Protein AF-A0A849WT18-F1 (afdb_monomer)

Sequence (207 aa):
LLDLPPERENLFWASLALTHRTQPRERLSPFFKKMPVRAIPVQDLSGDWYRVVSDWYHYAILEMANLPAFNPDPSWIASQLGISPAESKLAIERLVRLDLLVRKDGKLSRSAGQMSTADQHLTNSALKRRQRQILEKSMASLENDPIETRNHTAMTMSIDPKRIPEAKALIREFNRRMSDLLESGDRTCVYEFAISLFPVLKNRGEV

Secondary structure (DSSP, 8-state):
-----HHHHHHHHHHHHHHGGGS-GGG--TTTTS----------HHHHHHHHHH-THHHHHHHHTTSTT----HHHHHHHHT--HHHHHHHHHHHHHTTSEEEETTEEEE-S-------TTT-HHHHHHHHHHHHHHHHHHHHHS-TTT-----------GGGHHHHHHHHHHHHHHHHHHHTSS---S----------SSPPSS--

Solvent-accessible surface area (backbone atoms only — not comparable to full-atom values): 13149 Å² total; per-residue (Å²): 130,84,94,52,62,74,72,56,44,52,53,53,51,52,51,50,55,58,67,56,65,82,51,76,80,87,76,65,58,76,70,75,76,72,61,84,77,74,84,68,81,83,63,68,58,66,62,50,53,42,46,50,57,21,40,63,63,48,55,52,53,55,53,41,45,66,27,89,84,56,61,84,49,32,60,58,47,8,66,77,69,75,50,51,46,66,56,35,43,54,44,51,54,48,35,39,76,68,54,48,31,41,81,54,96,93,40,61,35,62,35,97,63,77,90,72,83,75,62,65,84,85,37,53,68,25,46,54,46,21,51,50,53,50,51,54,48,53,52,52,43,69,77,72,50,58,74,92,83,53,86,91,83,86,86,88,79,91,76,66,76,86,48,48,68,58,52,52,49,53,50,52,54,49,52,50,54,50,47,62,57,69,74,48,82,89,48,82,76,87,82,90,86,88,85,88,88,77,81,88,69,79,73,96,77,81,130

Radius of gyration: 21.39 Å; Cα contacts (8 Å, |Δi|>4): 118; chains: 1; bounding box: 62×33×47 Å

Nearest PDB structures (foldseek):
  8bgt-assembly1_A  TM=6.170E-01  e=1.836E-02  Photorhabdus laumondii subsp. laumondii TTO1
  8bic-assembly1_A  TM=4.759E-01  e=1.153E-02  Photorhabdus laumondii subsp. laumondii TTO1
  8bif-assembly2_D-2  TM=3.896E-01  e=1.295E-02  Photorhabdus laumondii subsp. laumondii TTO1
  7y3h-assembly1_A  TM=3.453E-01  e=7.858E-02  Apiospora montagnei NRRL 25634
  8gzi-assembly1_A  TM=3.858E-01  e=3.362E-01  Apiospora montagnei NRRL 25634

pLDDT: mean 77.45, std 21.03, range [34.06, 97.5]

Mean predicted aligned error: 12.5 Å

Structure (mmCIF, N/CA/C/O backbone):
data_AF-A0A849WT18-F1
#
_entry.id   AF-A0A849WT18-F1
#
loop_
_atom_site.group_PDB
_atom_site.id
_atom_site.type_symbol
_atom_site.label_atom_id
_atom_site.label_alt_id
_atom_site.label_comp_id
_atom_site.label_asym_id
_atom_site.label_entity_id
_atom_site.label_seq_id
_atom_site.pdbx_PDB_ins_code
_atom_site.Cartn_x
_atom_site.Cartn_y
_atom_site.Cartn_z
_atom_site.occupancy
_atom_site.B_iso_or_equiv
_atom_site.auth_seq_id
_atom_site.auth_comp_id
_atom_site.auth_asym_id
_atom_site.auth_atom_id
_atom_site.pdbx_PDB_model_num
ATOM 1 N N . LEU A 1 1 ? -32.303 -12.886 -17.673 1.00 40.12 1 LEU A N 1
ATOM 2 C CA . LEU A 1 1 ? -32.469 -11.866 -16.617 1.00 40.12 1 LEU A CA 1
ATOM 3 C C . LEU A 1 1 ? -31.322 -12.075 -15.643 1.00 40.12 1 LEU A C 1
ATOM 5 O O . LEU A 1 1 ? -31.072 -13.226 -15.310 1.00 40.12 1 LEU A O 1
ATOM 9 N N . LEU A 1 2 ? -30.566 -11.031 -15.307 1.00 36.94 2 LEU A N 1
ATOM 10 C CA . LEU A 1 2 ? -29.493 -11.132 -14.315 1.00 36.94 2 LEU A CA 1
ATOM 11 C C . LEU A 1 2 ? -30.146 -11.389 -12.953 1.00 36.94 2 LEU A C 1
ATOM 13 O O . LEU A 1 2 ? -31.005 -10.617 -12.549 1.00 36.94 2 LEU A O 1
ATOM 17 N N . ASP A 1 3 ? -29.772 -12.477 -12.288 1.00 34.06 3 ASP A N 1
ATOM 18 C CA . ASP A 1 3 ? -30.367 -12.916 -11.021 1.00 34.06 3 ASP A CA 1
ATOM 19 C C . ASP A 1 3 ? -29.766 -12.113 -9.850 1.00 34.06 3 ASP A C 1
ATOM 21 O O . ASP A 1 3 ? -28.985 -12.607 -9.037 1.00 34.06 3 ASP A O 1
ATOM 25 N N . LEU A 1 4 ? -30.018 -10.801 -9.857 1.00 45.94 4 LEU A N 1
ATOM 26 C CA . LEU A 1 4 ? -29.541 -9.860 -8.849 1.00 45.94 4 LEU A CA 1
ATOM 27 C C . LEU A 1 4 ? -30.673 -9.510 -7.873 1.00 45.94 4 LEU A C 1
ATOM 29 O O . LEU A 1 4 ? -31.824 -9.385 -8.287 1.00 45.94 4 LEU A O 1
ATOM 33 N N . PRO A 1 5 ? -30.361 -9.269 -6.585 1.00 46.09 5 PRO A N 1
ATOM 34 C CA . PRO A 1 5 ? -31.329 -8.728 -5.640 1.00 46.09 5 PRO A CA 1
ATOM 35 C C . PRO A 1 5 ? -31.945 -7.419 -6.176 1.00 46.09 5 PRO A C 1
ATOM 37 O O . PRO A 1 5 ? -31.198 -6.610 -6.741 1.00 46.09 5 PRO A O 1
ATOM 40 N N . PRO A 1 6 ? -33.247 -7.147 -5.949 1.00 44.66 6 PRO A N 1
ATOM 41 C CA . PRO A 1 6 ? -33.974 -6.026 -6.570 1.00 44.66 6 PRO A CA 1
ATOM 42 C C . PRO A 1 6 ? -33.311 -4.650 -6.388 1.00 44.66 6 PRO A C 1
ATOM 44 O O . PRO A 1 6 ? -33.403 -3.764 -7.235 1.00 44.66 6 PRO A O 1
ATOM 47 N N . GLU A 1 7 ? -32.598 -4.461 -5.280 1.00 47.88 7 GLU A N 1
ATOM 48 C CA . GLU A 1 7 ? -31.883 -3.223 -4.960 1.00 47.88 7 GLU A CA 1
ATOM 49 C C . GLU A 1 7 ? -30.608 -3.039 -5.802 1.00 47.88 7 GLU A C 1
ATOM 51 O O . GLU A 1 7 ? -30.278 -1.925 -6.211 1.00 47.88 7 GLU A O 1
ATOM 56 N N . ARG A 1 8 ? -29.916 -4.138 -6.128 1.00 44.25 8 ARG A N 1
ATOM 57 C CA . ARG A 1 8 ? -28.701 -4.137 -6.959 1.00 44.25 8 ARG A CA 1
ATOM 58 C C . ARG A 1 8 ? -29.016 -4.103 -8.443 1.00 44.25 8 ARG A C 1
ATOM 60 O O . ARG A 1 8 ? -28.251 -3.521 -9.206 1.00 44.25 8 ARG A O 1
ATOM 67 N N . GLU A 1 9 ? -30.150 -4.669 -8.837 1.00 42.41 9 GLU A N 1
ATOM 68 C CA . GLU A 1 9 ? -30.661 -4.542 -10.196 1.00 42.41 9 GLU A CA 1
ATOM 69 C C . GLU A 1 9 ? -30.944 -3.064 -10.530 1.00 42.41 9 GLU A C 1
ATOM 71 O O . GLU A 1 9 ? -30.498 -2.562 -11.560 1.00 42.41 9 GLU A O 1
ATOM 76 N N . ASN A 1 10 ? -31.552 -2.314 -9.605 1.00 45.22 10 ASN A N 1
ATOM 77 C CA . ASN A 1 10 ? -31.802 -0.880 -9.781 1.00 45.22 10 ASN A CA 1
ATOM 78 C C . ASN A 1 10 ? -30.519 -0.036 -9.881 1.00 45.22 10 ASN A C 1
ATOM 80 O O . ASN A 1 10 ? -30.455 0.879 -10.701 1.00 45.22 10 ASN A O 1
ATOM 84 N N . LEU A 1 11 ? -29.486 -0.345 -9.090 1.00 49.50 11 LEU A N 1
ATOM 85 C CA . LEU A 1 11 ? -28.187 0.343 -9.152 1.00 49.50 11 LEU A CA 1
ATOM 86 C C . LEU A 1 11 ? -27.416 0.008 -10.436 1.00 49.50 11 LEU A C 1
ATOM 88 O O . LEU A 1 11 ? -26.829 0.897 -11.056 1.00 49.50 11 LEU A O 1
ATOM 92 N N . PHE A 1 12 ? -27.464 -1.254 -10.867 1.00 50.34 12 PHE A N 1
ATOM 93 C CA . PHE A 1 12 ? -26.881 -1.703 -12.128 1.00 50.34 12 PHE A CA 1
ATOM 94 C C . PHE A 1 12 ? -27.533 -0.996 -13.324 1.00 50.34 12 PHE A C 1
ATOM 96 O O . PHE A 1 12 ? -26.833 -0.429 -14.165 1.00 50.34 12 PHE A O 1
ATOM 103 N N . TRP A 1 13 ? -28.867 -0.933 -13.366 1.00 43.75 13 TRP A N 1
ATOM 104 C CA . TRP A 1 13 ? -29.588 -0.241 -14.436 1.00 43.75 13 TRP A CA 1
ATOM 105 C C . TRP A 1 13 ? -29.447 1.284 -14.374 1.00 43.75 13 TRP A C 1
ATOM 107 O O . TRP A 1 13 ? -29.378 1.917 -15.427 1.00 43.75 13 TRP A O 1
ATOM 117 N N . ALA A 1 14 ? -29.342 1.890 -13.186 1.00 51.00 14 ALA A N 1
ATOM 118 C CA . ALA A 1 14 ? -29.074 3.323 -13.042 1.00 51.00 14 ALA A CA 1
ATOM 119 C C . ALA A 1 14 ? -27.672 3.701 -13.552 1.00 51.00 14 ALA A C 1
ATOM 121 O O . ALA A 1 14 ? -27.524 4.698 -14.258 1.00 51.00 14 ALA A O 1
ATOM 122 N N . SER A 1 15 ? -26.668 2.871 -13.254 1.00 47.78 15 SER A N 1
ATOM 123 C CA . SER A 1 15 ? -25.308 2.986 -13.793 1.00 47.78 15 SER A CA 1
ATOM 124 C C . SER A 1 15 ? -25.306 2.881 -15.322 1.00 47.78 15 SER A C 1
ATOM 126 O O . SER A 1 15 ? -24.826 3.784 -16.007 1.00 47.78 15 SER A O 1
ATOM 128 N N . LEU A 1 16 ? -25.963 1.856 -15.876 1.00 47.81 16 LEU A N 1
ATOM 129 C CA . LEU A 1 16 ? -26.045 1.650 -17.323 1.00 47.81 16 LEU A CA 1
ATOM 130 C C . LEU A 1 16 ? -26.801 2.792 -18.035 1.00 47.81 16 LEU A C 1
ATOM 132 O O . LEU A 1 16 ? -26.406 3.237 -19.114 1.00 47.81 16 LEU A O 1
ATOM 136 N N . ALA A 1 17 ? -27.863 3.321 -17.418 1.00 47.28 17 ALA A N 1
ATOM 137 C CA . ALA A 1 17 ? -28.623 4.461 -17.933 1.00 47.28 17 ALA A CA 1
ATOM 138 C C . ALA A 1 17 ? -27.806 5.768 -17.956 1.00 47.28 17 ALA A C 1
ATOM 140 O O . ALA A 1 17 ? -28.039 6.619 -18.819 1.00 47.28 17 ALA A O 1
ATOM 141 N N . LEU A 1 18 ? -26.836 5.933 -17.048 1.00 48.94 18 LEU A N 1
ATOM 142 C CA . LEU A 1 18 ? -25.876 7.041 -17.075 1.00 48.94 18 LEU A CA 1
ATOM 143 C C . LEU A 1 18 ? -24.846 6.859 -18.199 1.00 48.94 18 LEU A C 1
ATOM 145 O O . LEU A 1 18 ? -24.560 7.818 -18.914 1.00 48.94 18 LEU A O 1
ATOM 149 N N . THR A 1 19 ? -24.359 5.635 -18.426 1.00 46.38 19 THR A N 1
ATOM 150 C CA . THR A 1 19 ? -23.421 5.321 -19.519 1.00 46.38 19 THR A CA 1
ATOM 151 C C . THR A 1 19 ? -24.054 5.509 -20.904 1.00 46.38 19 THR A C 1
ATOM 153 O O . THR A 1 19 ? -23.395 5.995 -21.820 1.00 46.38 19 THR A O 1
ATOM 156 N N . HIS A 1 20 ? -25.351 5.217 -21.058 1.00 43.91 20 HIS A N 1
ATOM 157 C CA . HIS A 1 20 ? -26.091 5.403 -22.316 1.00 43.91 20 HIS A CA 1
ATOM 158 C C . HIS A 1 20 ? -26.588 6.839 -22.572 1.00 43.91 20 HIS A C 1
ATOM 160 O O . HIS A 1 20 ? -27.078 7.127 -23.665 1.00 43.91 20 HIS A O 1
ATOM 166 N N . ARG A 1 21 ? -26.438 7.772 -21.618 1.00 46.47 21 ARG A N 1
ATOM 167 C CA . ARG A 1 21 ? -26.795 9.196 -21.801 1.00 46.47 21 ARG A CA 1
ATOM 168 C C . ARG A 1 21 ? -25.804 9.993 -22.657 1.00 46.47 21 ARG A C 1
ATOM 170 O O . ARG A 1 21 ? -26.097 11.138 -22.988 1.00 46.47 21 ARG A O 1
ATOM 177 N N . THR A 1 22 ? -24.676 9.399 -23.043 1.00 45.81 22 THR A N 1
ATOM 178 C CA . THR A 1 22 ? -23.723 9.968 -24.012 1.00 45.81 22 THR A CA 1
ATOM 179 C C . THR A 1 22 ? -24.124 9.703 -25.470 1.00 45.81 22 THR A C 1
ATOM 181 O O . THR A 1 22 ? -23.489 10.235 -26.378 1.00 45.81 22 THR A O 1
ATOM 184 N N . GLN A 1 23 ? -25.192 8.928 -25.717 1.00 46.56 23 GLN A N 1
ATOM 185 C CA . GLN A 1 23 ? -25.734 8.675 -27.055 1.00 46.56 23 GLN A CA 1
ATOM 186 C C . GLN A 1 23 ? -27.035 9.463 -27.327 1.00 46.56 23 GLN A C 1
ATOM 188 O O . GLN A 1 23 ? -27.791 9.763 -26.397 1.00 46.56 23 GLN A O 1
ATOM 193 N N . PRO A 1 24 ? -27.332 9.800 -28.600 1.00 37.78 24 PRO A N 1
ATOM 194 C CA . PRO A 1 24 ? -28.517 10.574 -28.971 1.00 37.78 24 PRO A CA 1
ATOM 195 C C . PRO A 1 24 ? -29.829 9.902 -28.523 1.00 37.78 24 PRO A C 1
ATOM 197 O O . PRO A 1 24 ? -30.040 8.706 -28.733 1.00 37.78 24 PRO A O 1
ATOM 200 N N . ARG A 1 25 ? -30.739 10.697 -27.937 1.00 45.16 25 ARG A N 1
ATOM 201 C CA . ARG A 1 25 ? -31.996 10.272 -27.273 1.00 45.16 25 ARG A CA 1
ATOM 202 C C . ARG A 1 25 ? -33.004 9.497 -28.141 1.00 45.16 25 ARG A C 1
ATOM 204 O O . ARG A 1 25 ? -33.993 9.001 -27.604 1.00 45.16 25 ARG A O 1
ATOM 211 N N . GLU A 1 26 ? -32.789 9.374 -29.446 1.00 45.47 26 GLU A N 1
ATOM 212 C CA . GLU A 1 26 ? -33.735 8.735 -30.373 1.00 45.47 26 GLU A CA 1
ATOM 213 C C . GLU A 1 26 ? -33.778 7.201 -30.278 1.00 45.47 26 GLU A C 1
ATOM 215 O O . GLU A 1 26 ? -34.751 6.592 -30.710 1.00 45.47 26 GLU A O 1
ATOM 220 N N . ARG A 1 27 ? -32.776 6.564 -29.654 1.00 43.84 27 ARG A N 1
ATOM 221 C CA . ARG A 1 27 ? -32.664 5.094 -29.545 1.00 43.84 27 ARG A CA 1
ATOM 222 C C . ARG A 1 27 ? -33.023 4.527 -28.168 1.00 43.84 27 ARG A C 1
ATOM 224 O O . ARG A 1 27 ? -32.642 3.408 -27.838 1.00 43.84 27 ARG A O 1
ATOM 231 N N . LEU A 1 28 ? -33.731 5.289 -27.337 1.00 46.44 28 LEU A N 1
ATOM 232 C CA . LEU A 1 28 ? -34.170 4.808 -26.025 1.00 46.44 28 LEU A CA 1
ATOM 233 C C . LEU A 1 28 ? -35.460 3.994 -26.158 1.00 46.44 28 LEU A C 1
ATOM 235 O O . LEU A 1 28 ? -36.470 4.499 -26.657 1.00 46.44 28 LEU A O 1
ATOM 239 N N . SER A 1 29 ? -35.439 2.746 -25.679 1.00 46.34 29 SER A N 1
ATOM 240 C CA . SER A 1 29 ? -36.637 1.903 -25.649 1.00 46.34 29 SER A CA 1
ATOM 241 C C . SER A 1 29 ? -37.727 2.538 -24.761 1.00 46.34 29 SER A C 1
ATOM 243 O O . SER A 1 29 ? -37.410 3.252 -23.801 1.00 46.34 29 SER A O 1
ATOM 245 N N . PRO A 1 30 ? -39.024 2.293 -25.036 1.00 46.97 30 PRO A N 1
ATOM 246 C CA . PRO A 1 30 ? -40.137 2.899 -24.293 1.00 46.97 30 PRO A CA 1
ATOM 247 C C . PRO A 1 30 ? -40.096 2.648 -22.778 1.00 46.97 30 PRO A C 1
ATOM 249 O O . PRO A 1 30 ? -40.659 3.427 -22.010 1.00 46.97 30 PRO A O 1
ATOM 252 N N . PHE A 1 31 ? -39.402 1.588 -22.356 1.00 43.38 31 PHE A N 1
ATOM 253 C CA . PHE A 1 31 ? -39.180 1.228 -20.960 1.00 43.38 31 PHE A CA 1
ATOM 254 C C . PHE A 1 31 ? -38.388 2.309 -20.200 1.00 43.38 31 PHE A C 1
ATOM 256 O O . PHE A 1 31 ? -38.801 2.738 -19.125 1.00 43.38 31 PHE A O 1
ATOM 263 N N . PHE A 1 32 ? -37.327 2.861 -20.803 1.00 44.03 32 PHE A N 1
ATOM 264 C CA . PHE A 1 32 ? -36.488 3.897 -20.180 1.00 44.03 32 PHE A CA 1
ATOM 265 C C . PHE A 1 32 ? -37.153 5.279 -20.105 1.00 44.03 32 PHE A C 1
ATOM 267 O O . PHE A 1 32 ? -36.703 6.138 -19.351 1.00 44.03 32 PHE A O 1
ATOM 274 N N . LYS A 1 33 ? -38.233 5.513 -20.862 1.00 49.12 33 LYS A N 1
ATOM 275 C CA . LYS A 1 33 ? -38.983 6.781 -20.823 1.00 49.12 33 LYS A CA 1
ATOM 276 C C . LYS A 1 33 ? -39.921 6.898 -19.616 1.00 49.12 33 LYS A C 1
ATOM 278 O O . LYS A 1 33 ? -40.326 8.010 -19.296 1.00 49.12 33 LYS A O 1
ATOM 283 N N . LYS A 1 34 ? -40.290 5.782 -18.973 1.00 40.94 34 LYS A N 1
ATOM 284 C CA . LYS A 1 34 ? -41.335 5.734 -17.930 1.00 40.94 34 LYS A CA 1
ATOM 285 C C . LYS A 1 34 ? -40.816 5.484 -16.509 1.00 40.94 34 LYS A C 1
ATOM 287 O O . LYS A 1 34 ? -41.617 5.448 -15.581 1.00 40.94 34 LYS A O 1
ATOM 292 N N . MET A 1 35 ? -39.508 5.310 -16.319 1.00 40.59 35 MET A N 1
ATOM 293 C CA . MET A 1 35 ? -38.946 4.972 -15.010 1.00 40.59 35 MET A CA 1
ATOM 294 C C . MET A 1 35 ? -38.763 6.237 -14.143 1.00 40.59 35 MET A C 1
ATOM 296 O O . MET A 1 35 ? -38.101 7.181 -14.588 1.00 40.59 35 MET A O 1
ATOM 300 N N . PRO A 1 36 ? -39.324 6.295 -12.919 1.00 39.53 36 PRO A N 1
ATOM 301 C CA . PRO A 1 36 ? -39.146 7.435 -12.030 1.00 39.53 36 PRO A CA 1
ATOM 302 C C . PRO A 1 36 ? -37.719 7.423 -11.476 1.00 39.53 36 PRO A C 1
ATOM 304 O O . PRO A 1 36 ? -37.376 6.641 -10.591 1.00 39.53 36 PRO A O 1
ATOM 307 N N . VAL A 1 37 ? -36.866 8.298 -12.009 1.00 44.84 37 VAL A N 1
ATOM 308 C CA . VAL A 1 37 ? -35.521 8.529 -11.474 1.00 44.84 37 VAL A CA 1
ATOM 309 C C . VAL A 1 37 ? -35.681 9.268 -10.150 1.00 44.84 37 VAL A C 1
ATOM 311 O O . VAL A 1 37 ? -35.872 10.484 -10.125 1.00 44.84 37 VAL A O 1
ATOM 314 N N . ARG A 1 38 ? -35.644 8.537 -9.032 1.00 40.69 38 ARG A N 1
ATOM 315 C CA . ARG A 1 38 ? -35.524 9.155 -7.709 1.00 40.69 38 ARG A CA 1
ATOM 316 C C . ARG A 1 38 ? -34.199 9.919 -7.712 1.00 40.69 38 ARG A C 1
ATOM 318 O O . ARG A 1 38 ? -33.153 9.323 -7.959 1.00 40.69 38 ARG A O 1
ATOM 325 N N . ALA A 1 39 ? -34.252 11.235 -7.522 1.00 38.47 39 ALA A N 1
ATOM 326 C CA . ALA A 1 39 ? -33.075 12.092 -7.506 1.00 38.47 39 ALA A CA 1
ATOM 327 C C . ALA A 1 39 ? -32.216 11.756 -6.278 1.00 38.47 39 ALA A C 1
ATOM 329 O O . ALA A 1 39 ? -32.367 12.348 -5.213 1.00 38.47 39 ALA A O 1
ATOM 330 N N . ILE A 1 40 ? -31.337 10.767 -6.415 1.00 42.34 40 ILE A N 1
ATOM 331 C CA . ILE A 1 40 ? -30.180 10.633 -5.538 1.00 42.34 40 ILE A CA 1
ATOM 332 C C . ILE A 1 40 ? -29.348 11.893 -5.805 1.00 42.34 40 ILE A C 1
ATOM 334 O O . ILE A 1 40 ? -29.091 12.181 -6.980 1.00 42.34 40 ILE A O 1
ATOM 338 N N . PRO A 1 41 ? -28.972 12.684 -4.785 1.00 37.00 41 PRO A N 1
ATOM 339 C CA . PRO A 1 41 ? -28.090 13.819 -4.994 1.00 37.00 41 PRO A CA 1
ATOM 340 C C . PRO A 1 41 ? -26.838 13.285 -5.681 1.00 37.00 41 PRO A C 1
ATOM 342 O O . PRO A 1 41 ? -26.122 12.468 -5.105 1.00 37.00 41 PRO A O 1
ATOM 345 N N . VAL A 1 42 ? -26.602 13.697 -6.926 1.00 40.94 42 VAL A N 1
ATOM 346 C CA . VAL A 1 42 ? -25.385 13.361 -7.666 1.00 40.94 42 VAL A CA 1
ATOM 347 C C . VAL A 1 42 ? -24.262 14.185 -7.034 1.00 40.94 42 VAL A C 1
ATOM 349 O O . VAL A 1 42 ? -23.856 15.219 -7.551 1.00 40.94 42 VAL A O 1
ATOM 352 N N . GLN A 1 43 ? -23.842 13.796 -5.828 1.00 52.28 43 GLN A N 1
ATOM 353 C CA . GLN A 1 43 ? -22.576 14.233 -5.257 1.00 52.28 43 GLN A CA 1
ATOM 354 C C . GLN A 1 43 ? -21.452 13.701 -6.157 1.00 52.28 43 GLN A C 1
ATOM 356 O O . GLN A 1 43 ? -21.634 12.687 -6.829 1.00 52.28 43 GLN A O 1
ATOM 361 N N . ASP A 1 44 ? -20.320 14.406 -6.213 1.00 60.06 44 ASP A N 1
ATOM 362 C CA . ASP A 1 44 ? -19.192 14.132 -7.115 1.00 60.06 44 ASP A CA 1
ATOM 363 C C . ASP A 1 44 ? -18.496 12.787 -6.804 1.00 60.06 44 ASP A C 1
ATOM 365 O O . ASP A 1 44 ? -17.407 12.728 -6.231 1.00 60.06 44 ASP A O 1
ATOM 369 N N . LEU A 1 45 ? -19.147 11.686 -7.190 1.00 60.78 45 LEU A N 1
ATOM 370 C CA . LEU A 1 45 ? -18.648 10.317 -7.057 1.00 60.78 45 LEU A CA 1
ATOM 371 C C . LEU A 1 45 ? -17.319 10.142 -7.803 1.00 60.78 45 LEU A C 1
ATOM 373 O O . LEU A 1 45 ? -16.467 9.377 -7.357 1.00 60.78 45 LEU A O 1
ATOM 377 N N . SER A 1 46 ? -17.104 10.875 -8.902 1.00 70.94 46 SER A N 1
ATOM 378 C CA . SER A 1 46 ? -15.830 10.890 -9.628 1.00 70.94 46 SER A CA 1
ATOM 379 C C . SER A 1 46 ? -14.677 11.412 -8.771 1.00 70.94 46 SER A C 1
ATOM 381 O O . SER A 1 46 ? -13.614 10.789 -8.731 1.00 70.94 46 SER A O 1
ATOM 383 N N . GLY A 1 47 ? -14.881 12.515 -8.048 1.00 77.75 47 GLY A N 1
ATOM 384 C CA . GLY A 1 47 ? -13.886 13.083 -7.139 1.00 77.75 47 GLY A CA 1
ATOM 385 C C . GLY A 1 47 ? -13.565 12.171 -5.952 1.00 77.75 47 GLY A C 1
ATOM 386 O O . GLY A 1 47 ? -12.411 12.078 -5.524 1.00 77.75 47 GLY A O 1
ATOM 387 N N . ASP A 1 48 ? -14.556 11.445 -5.439 1.00 82.25 48 ASP A N 1
ATOM 388 C CA . ASP A 1 48 ? -14.327 10.472 -4.371 1.00 82.25 48 ASP A CA 1
ATOM 389 C C . ASP A 1 48 ? -13.579 9.235 -4.843 1.00 82.25 48 ASP A C 1
ATOM 391 O O . ASP A 1 48 ? -12.604 8.842 -4.201 1.00 82.25 48 ASP A O 1
ATOM 395 N N . TRP A 1 49 ? -13.962 8.660 -5.982 1.00 82.88 49 TRP A N 1
ATOM 396 C CA . TRP A 1 49 ? -13.209 7.564 -6.589 1.00 82.88 49 TRP A CA 1
ATOM 397 C C . TRP A 1 49 ? -11.764 7.970 -6.869 1.00 82.88 49 TRP A C 1
ATOM 399 O O . TRP A 1 49 ? -10.842 7.220 -6.544 1.00 82.88 49 TRP A O 1
ATOM 409 N N . TYR A 1 50 ? -11.545 9.186 -7.381 1.00 83.50 50 TYR A N 1
ATOM 410 C CA . TYR A 1 50 ? -10.202 9.725 -7.570 1.00 83.50 50 TYR A CA 1
ATOM 411 C C . TYR A 1 50 ? -9.395 9.708 -6.267 1.00 83.50 50 TYR A C 1
ATOM 413 O O . TYR A 1 50 ? -8.256 9.241 -6.265 1.00 83.50 50 TYR A O 1
ATOM 421 N N . ARG A 1 51 ? -9.965 10.188 -5.154 1.00 87.06 51 ARG A N 1
ATOM 422 C CA . ARG A 1 51 ? -9.284 10.215 -3.847 1.00 87.06 51 ARG A CA 1
ATOM 423 C C . ARG A 1 51 ? -9.023 8.820 -3.299 1.00 87.06 51 ARG A C 1
ATOM 425 O O . ARG A 1 51 ? -7.914 8.574 -2.836 1.00 87.06 51 ARG A O 1
ATOM 432 N N . VAL A 1 52 ? -9.996 7.913 -3.393 1.00 87.69 52 VAL A N 1
ATOM 433 C CA . VAL A 1 52 ? -9.813 6.520 -2.964 1.00 87.69 52 VAL A CA 1
ATOM 434 C C . VAL A 1 52 ? -8.645 5.883 -3.700 1.00 87.69 52 VAL A C 1
ATOM 436 O O . VAL A 1 52 ? -7.784 5.293 -3.057 1.00 87.69 52 VAL A O 1
ATOM 439 N N . VAL A 1 53 ? -8.560 6.056 -5.022 1.00 85.44 53 VAL A N 1
ATOM 440 C CA . VAL A 1 53 ? -7.449 5.493 -5.797 1.00 85.44 53 VAL A CA 1
ATOM 441 C C . VAL A 1 53 ? -6.127 6.212 -5.520 1.00 85.44 53 VAL A C 1
ATOM 443 O O . VAL A 1 53 ? -5.083 5.565 -5.471 1.00 85.44 53 VAL A O 1
ATOM 446 N N . SER A 1 54 ? -6.157 7.534 -5.341 1.00 87.38 54 SER A N 1
ATOM 447 C CA . SER A 1 54 ? -4.952 8.359 -5.200 1.00 87.38 54 SER A CA 1
ATOM 448 C C . SER A 1 54 ? -4.235 8.205 -3.867 1.00 87.38 54 SER A C 1
ATOM 450 O O . SER A 1 54 ? -3.010 8.287 -3.837 1.00 87.38 54 SER A O 1
ATOM 452 N N . ASP A 1 55 ? -4.991 8.092 -2.775 1.00 92.00 55 ASP A N 1
ATOM 453 C CA . ASP A 1 55 ? -4.470 8.172 -1.414 1.00 92.00 55 ASP A CA 1
ATOM 454 C C . ASP A 1 55 ? -4.341 6.775 -0.801 1.00 92.00 55 ASP A C 1
ATOM 456 O O . ASP A 1 55 ? -5.347 6.101 -0.556 1.00 92.00 55 ASP A O 1
ATOM 460 N N . TRP A 1 56 ? -3.097 6.358 -0.537 1.00 93.62 56 TRP A N 1
ATOM 461 C CA . TRP A 1 56 ? -2.724 4.996 -0.129 1.00 93.62 56 TRP A CA 1
ATOM 462 C C . TRP A 1 56 ? -3.548 4.466 1.056 1.00 93.62 56 TRP A C 1
ATOM 464 O O . TRP A 1 56 ? -3.942 3.297 1.068 1.00 93.62 56 TRP A O 1
ATOM 474 N N . TYR A 1 57 ? -3.857 5.339 2.023 1.00 95.12 57 TYR A N 1
ATOM 475 C CA . TYR A 1 57 ? -4.483 4.960 3.286 1.00 95.12 57 TYR A CA 1
ATOM 476 C C . TYR A 1 57 ? -5.902 4.413 3.114 1.00 95.12 57 TYR A C 1
ATOM 478 O O . TYR A 1 57 ? -6.342 3.645 3.958 1.00 95.12 57 TYR A O 1
ATOM 486 N N . HIS A 1 58 ? -6.616 4.714 2.022 1.00 94.19 58 HIS A N 1
ATOM 487 C CA . HIS A 1 58 ? -7.939 4.116 1.794 1.00 94.19 58 HIS A CA 1
ATOM 488 C C . HIS A 1 58 ? -7.854 2.595 1.629 1.00 94.19 58 HIS A C 1
ATOM 490 O O . HIS A 1 58 ? -8.707 1.873 2.137 1.00 94.19 58 HIS A O 1
ATOM 496 N N . TYR A 1 59 ? -6.810 2.103 0.959 1.00 91.25 59 TYR A N 1
ATOM 497 C CA . TYR A 1 59 ? -6.598 0.667 0.779 1.00 91.25 59 TYR A CA 1
ATOM 498 C C . TYR A 1 59 ? -6.128 0.028 2.080 1.00 91.25 59 TYR A C 1
ATOM 500 O O . TYR A 1 59 ? -6.637 -1.022 2.450 1.00 91.25 59 TYR A O 1
ATOM 508 N N . ALA A 1 60 ? -5.244 0.702 2.821 1.00 94.25 60 ALA A N 1
ATOM 509 C CA . ALA A 1 60 ? -4.835 0.234 4.138 1.00 94.25 60 ALA A CA 1
ATOM 510 C C . ALA A 1 60 ? -6.038 0.097 5.083 1.00 94.25 60 ALA A C 1
ATOM 512 O O . ALA A 1 60 ? -6.201 -0.948 5.692 1.00 94.25 60 ALA A O 1
ATOM 513 N N . ILE A 1 61 ? -6.934 1.090 5.138 1.00 95.06 61 ILE A N 1
ATOM 514 C CA . ILE A 1 61 ? -8.153 1.039 5.964 1.00 95.06 61 ILE A CA 1
ATOM 515 C C . ILE A 1 61 ? -9.069 -0.122 5.548 1.00 95.06 61 ILE A C 1
ATOM 517 O O . ILE A 1 61 ? -9.631 -0.798 6.410 1.00 95.06 61 ILE A O 1
ATOM 521 N N . LEU A 1 62 ? -9.212 -0.381 4.243 1.00 91.94 62 LEU A N 1
ATOM 522 C CA . LEU A 1 62 ? -9.992 -1.521 3.749 1.00 91.94 62 LEU A CA 1
ATOM 523 C C . LEU A 1 62 ? -9.397 -2.867 4.174 1.00 91.94 62 LEU A C 1
ATOM 525 O O . LEU A 1 62 ? -10.157 -3.773 4.509 1.00 91.94 62 LEU A O 1
ATOM 529 N N . GLU A 1 63 ? -8.070 -3.000 4.180 1.00 91.25 63 GLU A N 1
ATOM 530 C CA . GLU A 1 63 ? -7.405 -4.219 4.647 1.00 91.25 63 GLU A CA 1
ATOM 531 C C . GLU A 1 63 ? -7.391 -4.331 6.176 1.00 91.25 63 GLU A C 1
ATOM 533 O O . GLU A 1 63 ? -7.583 -5.422 6.709 1.00 91.25 63 GLU A O 1
ATOM 538 N N . MET A 1 64 ? -7.271 -3.211 6.896 1.00 93.62 64 MET A N 1
ATOM 539 C CA . MET A 1 64 ? -7.391 -3.166 8.356 1.00 93.62 64 MET A CA 1
ATOM 540 C C . MET A 1 64 ? -8.749 -3.691 8.828 1.00 93.62 64 MET A C 1
ATOM 542 O O . MET A 1 64 ? -8.814 -4.335 9.869 1.00 93.62 64 MET A O 1
ATOM 546 N N . ALA A 1 65 ? -9.818 -3.472 8.055 1.00 91.25 65 ALA A N 1
ATOM 547 C CA . ALA A 1 65 ? -11.155 -3.977 8.369 1.00 91.25 65 ALA A CA 1
ATOM 548 C C . ALA A 1 65 ? -11.259 -5.517 8.379 1.00 91.25 65 ALA A C 1
ATOM 550 O O . ALA A 1 65 ? -12.252 -6.050 8.871 1.00 91.25 65 ALA A O 1
ATOM 551 N N . ASN A 1 66 ? -10.251 -6.229 7.858 1.00 88.00 66 ASN A N 1
ATOM 552 C CA . ASN A 1 66 ? -10.155 -7.689 7.913 1.00 88.00 66 ASN A CA 1
ATOM 553 C C . ASN A 1 66 ? -9.363 -8.199 9.133 1.00 88.00 66 ASN A C 1
ATOM 555 O O . ASN A 1 66 ? -9.276 -9.409 9.332 1.00 88.00 66 ASN A O 1
ATOM 559 N N . LEU A 1 67 ? -8.771 -7.309 9.939 1.00 91.12 67 LEU A N 1
ATOM 560 C CA . LEU A 1 67 ? -7.978 -7.698 11.104 1.00 91.12 67 LEU A CA 1
ATOM 561 C C . LEU A 1 67 ? -8.883 -8.089 12.286 1.00 91.12 67 LEU A C 1
ATOM 563 O O . LEU A 1 67 ? -9.824 -7.355 12.598 1.00 91.12 67 LEU A O 1
ATOM 567 N N . PRO A 1 68 ? -8.562 -9.157 13.042 1.00 88.88 68 PRO A N 1
ATOM 568 C CA . PRO A 1 68 ? -9.297 -9.518 14.257 1.00 88.88 68 PRO A CA 1
ATOM 569 C C . PRO A 1 68 ? -9.338 -8.402 15.311 1.00 88.88 68 PRO A C 1
ATOM 571 O O . PRO A 1 68 ? -10.338 -8.240 16.006 1.00 88.88 68 PRO A O 1
ATOM 574 N N . ALA A 1 69 ? -8.261 -7.617 15.417 1.00 89.81 69 ALA A N 1
ATOM 575 C CA . ALA A 1 69 ? -8.115 -6.518 16.374 1.00 89.81 69 ALA A CA 1
ATOM 576 C C . ALA A 1 69 ? -8.560 -5.150 15.817 1.00 89.81 69 ALA A C 1
ATOM 578 O O . ALA A 1 69 ? -8.175 -4.109 16.351 1.00 89.81 69 ALA A O 1
ATOM 579 N N . PHE A 1 70 ? -9.328 -5.127 14.723 1.00 93.38 70 PHE A N 1
ATOM 580 C CA . PHE A 1 70 ? -9.744 -3.884 14.084 1.00 93.38 70 PHE A CA 1
ATOM 581 C C . PHE A 1 70 ? -10.621 -3.018 14.999 1.00 93.38 70 PHE A C 1
ATOM 583 O O . PHE A 1 70 ? -11.642 -3.471 15.520 1.00 93.38 70 PHE A O 1
ATOM 590 N N . ASN A 1 71 ? -10.257 -1.740 15.133 1.00 92.56 71 ASN A N 1
ATOM 591 C CA . ASN A 1 71 ? -11.066 -0.731 15.805 1.00 92.56 71 ASN A CA 1
ATOM 592 C C . ASN A 1 71 ? -11.489 0.358 14.794 1.00 92.56 71 ASN A C 1
ATOM 594 O O . ASN A 1 71 ? -10.627 0.999 14.194 1.00 92.56 71 ASN A O 1
ATOM 598 N N . PRO A 1 72 ? -12.799 0.603 14.593 1.00 91.81 72 PRO A N 1
ATOM 599 C CA . PRO A 1 72 ? -13.280 1.581 13.618 1.00 91.81 72 PRO A CA 1
ATOM 600 C C . PRO A 1 72 ? -13.134 3.048 14.062 1.00 91.81 72 PRO A C 1
ATOM 602 O O . PRO A 1 72 ? -13.552 3.940 13.320 1.00 91.81 72 PRO A O 1
ATOM 605 N N . ASP A 1 73 ? -12.595 3.322 15.257 1.00 94.44 73 ASP A N 1
ATOM 606 C CA . ASP A 1 73 ? -12.327 4.682 15.734 1.00 94.44 73 ASP A CA 1
ATOM 607 C C . ASP A 1 73 ? -11.316 5.393 14.809 1.00 94.44 73 ASP A C 1
ATOM 609 O O . ASP A 1 73 ? -10.181 4.920 14.652 1.00 94.44 73 ASP A O 1
ATOM 613 N N . PRO A 1 74 ? -11.674 6.556 14.224 1.00 95.81 74 PRO A N 1
ATOM 614 C CA . PRO A 1 74 ? -10.768 7.322 13.379 1.00 95.81 74 PRO A CA 1
ATOM 615 C C . PRO A 1 74 ? -9.419 7.646 14.033 1.00 95.81 74 PRO A C 1
ATOM 617 O O . PRO A 1 74 ? -8.408 7.677 13.333 1.00 95.81 74 PRO A O 1
ATOM 620 N N . SER A 1 75 ? -9.386 7.866 15.349 1.00 97.25 75 SER A N 1
ATOM 621 C CA . SER A 1 75 ? -8.173 8.180 16.114 1.00 97.25 75 SER A CA 1
ATOM 622 C C . SER A 1 75 ? -7.244 6.974 16.229 1.00 97.25 75 SER A C 1
ATOM 624 O O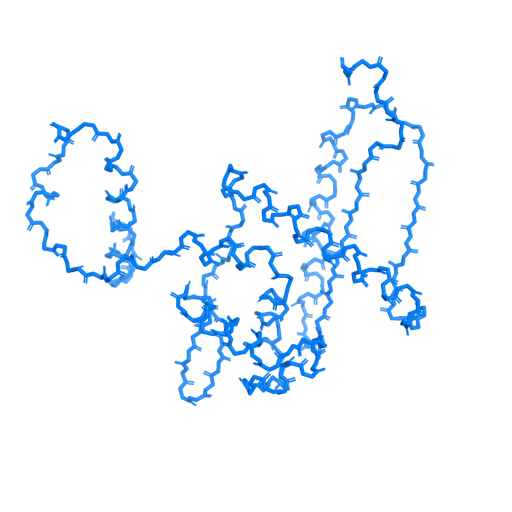 . SER A 1 75 ? -6.027 7.123 16.121 1.00 97.25 75 SER A O 1
ATOM 626 N N . TRP A 1 76 ? -7.809 5.774 16.400 1.00 96.69 76 TRP A N 1
ATOM 627 C CA . TRP A 1 76 ? -7.032 4.535 16.395 1.00 96.69 76 TRP A CA 1
ATOM 628 C C . TRP A 1 76 ? -6.447 4.277 15.006 1.00 96.69 76 TRP A C 1
ATOM 630 O O . TRP A 1 76 ? -5.246 4.081 14.872 1.00 96.69 76 TRP A O 1
ATOM 640 N N . ILE A 1 77 ? -7.258 4.384 13.951 1.00 96.75 77 ILE A N 1
ATOM 641 C CA . ILE A 1 77 ? -6.791 4.208 12.566 1.00 96.75 77 ILE A CA 1
ATOM 642 C C . ILE A 1 77 ? -5.684 5.219 12.226 1.00 96.75 77 ILE A C 1
ATOM 644 O O . ILE A 1 77 ? -4.668 4.860 11.632 1.00 96.75 77 ILE A O 1
ATOM 648 N N . ALA A 1 78 ? -5.861 6.479 12.631 1.00 97.31 78 ALA A N 1
ATOM 649 C CA . ALA A 1 78 ? -4.889 7.541 12.407 1.00 97.31 78 ALA A CA 1
ATOM 650 C C . ALA A 1 78 ? -3.528 7.227 13.043 1.00 97.31 78 ALA A C 1
ATOM 652 O O . ALA A 1 78 ? -2.500 7.378 12.381 1.00 97.31 78 ALA A O 1
ATOM 653 N N . SER A 1 79 ? -3.521 6.732 14.288 1.00 97.31 79 SER A N 1
ATOM 654 C CA . SER A 1 79 ? -2.283 6.372 14.983 1.00 97.31 79 SER A CA 1
ATOM 655 C C . SER A 1 79 ? -1.582 5.171 14.349 1.00 97.31 79 SER A C 1
ATOM 657 O O . SER A 1 79 ? -0.362 5.194 14.223 1.00 97.31 79 SER A O 1
ATOM 659 N N . GLN A 1 80 ? -2.334 4.163 13.888 1.00 96.06 80 GLN A N 1
ATOM 660 C CA . GLN A 1 80 ? -1.759 2.994 13.212 1.00 96.06 80 GLN A CA 1
ATOM 661 C C . GLN A 1 80 ? -1.115 3.351 11.866 1.00 96.06 80 GLN A C 1
ATOM 663 O O . GLN A 1 80 ? -0.108 2.764 11.483 1.00 96.06 80 GLN A O 1
ATOM 668 N N . LEU A 1 81 ? -1.701 4.299 11.129 1.00 95.44 81 LEU A N 1
ATOM 669 C CA . LEU A 1 81 ? -1.273 4.634 9.767 1.00 95.44 81 LEU A CA 1
ATOM 670 C C . LEU A 1 81 ? -0.318 5.832 9.684 1.00 95.44 81 LEU A C 1
ATOM 672 O O . LEU A 1 81 ? 0.240 6.080 8.610 1.00 95.44 81 LEU A O 1
ATOM 676 N N . GLY A 1 82 ? -0.138 6.574 10.780 1.00 94.81 82 GLY A N 1
ATOM 677 C CA . GLY A 1 82 ? 0.648 7.809 10.797 1.00 94.81 82 GLY A CA 1
ATOM 678 C C . GLY A 1 82 ? 0.006 8.935 9.978 1.00 94.81 82 GLY A C 1
ATOM 679 O O . GLY A 1 82 ? 0.714 9.697 9.324 1.00 94.81 82 GLY A O 1
ATOM 680 N N . ILE A 1 83 ? -1.328 9.015 9.974 1.00 96.44 83 ILE A N 1
ATOM 681 C CA . ILE A 1 83 ? -2.110 10.083 9.321 1.00 96.44 83 ILE A CA 1
ATOM 682 C C . ILE A 1 83 ? -2.857 10.909 10.374 1.00 96.44 83 ILE A C 1
ATOM 684 O O . ILE A 1 83 ? -2.911 10.538 11.546 1.00 96.44 83 ILE A O 1
ATOM 688 N N . SER A 1 84 ? -3.471 12.026 9.985 1.00 97.50 84 SER A N 1
ATOM 689 C CA . SER A 1 84 ? -4.279 12.819 10.917 1.00 97.50 84 SER A CA 1
ATOM 690 C C . SER A 1 84 ? -5.642 12.164 11.225 1.00 97.50 84 SER A C 1
ATOM 692 O O . SER A 1 84 ? -6.237 11.508 10.361 1.00 97.50 84 SER A O 1
ATOM 694 N N . PRO A 1 85 ? -6.223 12.399 12.421 1.00 96.62 85 PRO A N 1
ATOM 695 C CA . PRO A 1 85 ? -7.588 11.960 12.736 1.00 96.62 85 PRO A CA 1
ATOM 696 C C . PRO A 1 85 ? -8.641 12.488 11.751 1.00 96.62 85 PRO A C 1
ATOM 698 O O . PRO A 1 85 ? -9.622 11.804 11.456 1.00 96.62 85 PRO A O 1
ATOM 701 N N . ALA A 1 86 ? -8.425 13.690 11.204 1.00 96.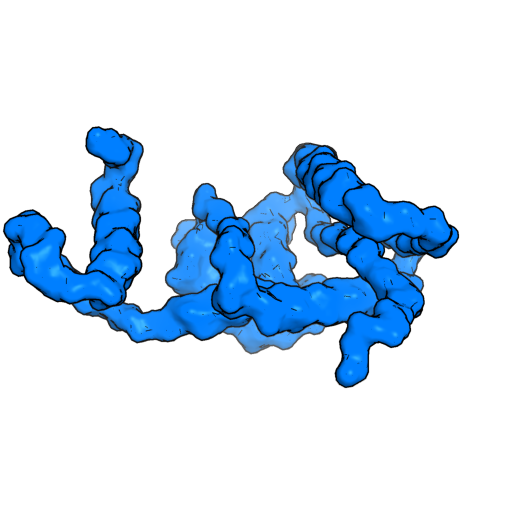75 86 ALA A N 1
ATOM 702 C CA . ALA A 1 86 ? 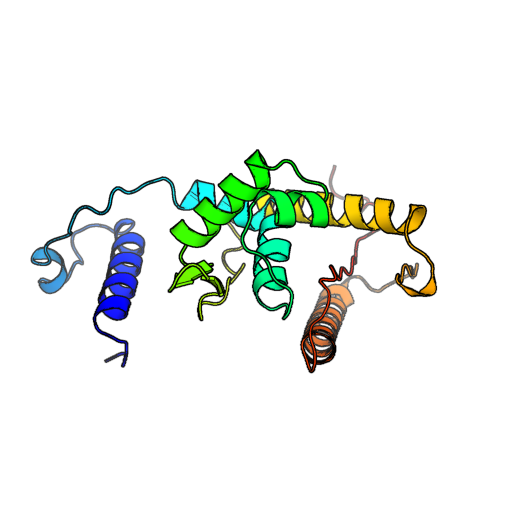-9.294 14.279 10.191 1.00 96.75 86 ALA A CA 1
ATOM 703 C C . ALA A 1 86 ? -9.233 13.510 8.860 1.00 96.75 86 ALA A C 1
ATOM 705 O O . ALA A 1 86 ? -10.280 13.208 8.288 1.00 96.75 86 ALA A O 1
ATOM 706 N N . GLU A 1 87 ? -8.034 13.146 8.388 1.00 96.88 87 GLU A N 1
ATOM 707 C CA . GLU A 1 87 ? -7.865 12.313 7.188 1.00 96.88 87 GLU A CA 1
ATOM 708 C C . GLU A 1 87 ? -8.518 10.947 7.364 1.00 96.88 87 GLU A C 1
ATOM 710 O O . GLU A 1 87 ? -9.281 10.524 6.499 1.00 96.88 87 GLU A O 1
ATOM 715 N N . SER A 1 88 ? -8.283 10.299 8.506 1.00 97.44 88 SER A N 1
ATOM 716 C CA . SER A 1 88 ? -8.888 9.012 8.849 1.00 97.44 88 SER A CA 1
ATOM 717 C C . SER A 1 88 ? -10.421 9.074 8.817 1.00 97.44 88 SER A C 1
ATOM 719 O O . SER A 1 88 ? -11.071 8.283 8.128 1.00 97.44 88 SER A O 1
ATOM 721 N N . LYS A 1 89 ? -11.018 10.080 9.472 1.00 96.56 89 LYS A N 1
ATOM 722 C CA . LYS A 1 89 ? -12.473 10.284 9.475 1.00 96.56 89 LYS A CA 1
ATOM 723 C C . LYS A 1 89 ? -13.026 10.476 8.058 1.00 96.56 89 LYS A C 1
ATOM 725 O O . LYS A 1 89 ? -13.967 9.783 7.672 1.00 96.56 89 LYS A O 1
ATOM 730 N N . LEU A 1 90 ? -12.421 11.369 7.271 1.00 95.94 90 LEU A N 1
ATOM 731 C CA . LEU A 1 90 ? -12.844 11.644 5.894 1.00 95.94 90 LEU A CA 1
ATOM 732 C C . LEU A 1 90 ? -12.661 10.431 4.971 1.00 95.94 90 LEU A C 1
ATOM 734 O O . LEU A 1 90 ? -13.450 10.239 4.044 1.00 95.94 90 LEU A O 1
ATOM 738 N N . ALA A 1 91 ? -11.628 9.616 5.196 1.00 95.56 91 ALA A N 1
ATOM 739 C CA . ALA A 1 91 ? -11.395 8.384 4.453 1.00 95.56 91 ALA A CA 1
ATOM 740 C C . ALA A 1 91 ? -12.509 7.366 4.711 1.00 95.56 91 ALA A C 1
ATOM 742 O O . ALA A 1 91 ? -13.080 6.830 3.764 1.00 95.56 91 ALA A O 1
ATOM 743 N N . ILE A 1 92 ? -12.872 7.154 5.979 1.00 94.62 92 ILE A N 1
ATOM 744 C CA . ILE A 1 92 ? -13.957 6.244 6.368 1.00 94.62 92 ILE A CA 1
ATOM 745 C C . ILE A 1 92 ? -15.291 6.713 5.783 1.00 94.62 92 ILE A C 1
ATOM 747 O O . ILE A 1 92 ? -16.014 5.912 5.199 1.00 94.62 92 ILE A O 1
ATOM 751 N N . GLU A 1 93 ? -15.619 8.002 5.905 1.00 93.75 93 GLU A N 1
ATOM 752 C CA . GLU A 1 93 ? -16.846 8.577 5.332 1.00 93.75 93 GLU A CA 1
ATOM 753 C C . GLU A 1 93 ? -16.917 8.362 3.815 1.00 93.75 93 GLU A C 1
ATOM 755 O O . GLU A 1 93 ? -17.963 7.986 3.285 1.00 93.75 93 GLU A O 1
ATOM 760 N N . ARG A 1 94 ? -15.790 8.532 3.115 1.00 92.06 94 ARG A N 1
ATOM 761 C CA . ARG A 1 94 ? -15.696 8.295 1.672 1.00 92.06 94 ARG A CA 1
ATOM 762 C C . ARG A 1 94 ? -15.872 6.828 1.305 1.00 92.06 94 ARG A C 1
ATOM 764 O O . ARG A 1 94 ? -16.637 6.533 0.394 1.00 92.06 94 ARG A O 1
ATOM 771 N N . LEU A 1 95 ? -15.194 5.926 2.010 1.00 90.12 95 LEU A N 1
ATOM 772 C CA . LEU A 1 95 ? -15.306 4.485 1.784 1.00 90.12 95 LEU A CA 1
ATOM 773 C C . LEU A 1 95 ? -16.731 3.983 2.044 1.00 90.12 95 LEU A C 1
ATOM 775 O O . LEU A 1 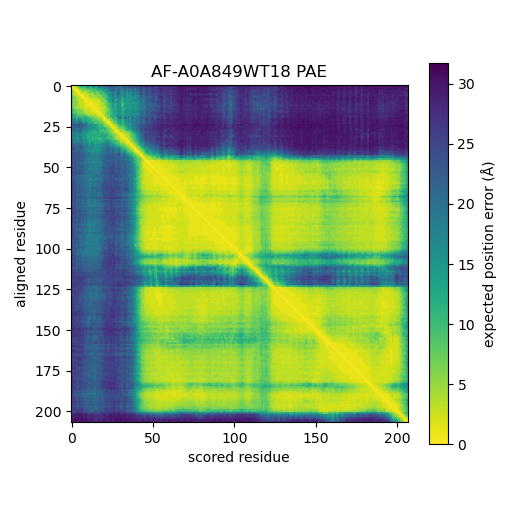95 ? -17.217 3.145 1.293 1.00 90.12 95 LEU A O 1
ATOM 779 N N . VAL A 1 96 ? -17.419 4.519 3.056 1.00 89.75 96 VAL A N 1
ATOM 780 C CA . VAL A 1 96 ? -18.829 4.195 3.320 1.00 89.75 96 VAL A CA 1
ATOM 781 C C . VAL A 1 96 ? -19.740 4.745 2.226 1.00 89.75 96 VAL A C 1
ATOM 783 O O . VAL A 1 96 ? -20.600 4.028 1.734 1.00 89.75 96 VAL A O 1
ATOM 786 N N . ARG A 1 97 ? -19.537 5.994 1.794 1.00 86.50 97 ARG A N 1
ATOM 787 C CA . ARG A 1 97 ? -20.341 6.609 0.725 1.00 86.50 97 ARG A CA 1
ATOM 788 C C . ARG A 1 97 ? -20.200 5.901 -0.626 1.00 86.50 97 ARG A C 1
ATOM 790 O O . ARG A 1 97 ? -21.130 5.939 -1.421 1.00 86.50 97 ARG A O 1
ATOM 797 N N . LEU A 1 98 ? -19.045 5.292 -0.889 1.00 84.06 98 LEU A N 1
ATOM 798 C CA . LEU A 1 98 ? -18.783 4.504 -2.096 1.00 84.06 98 LEU A CA 1
ATOM 799 C C . LEU A 1 98 ? -19.150 3.019 -1.945 1.00 84.06 98 LEU A C 1
ATOM 801 O O . LEU A 1 98 ? -18.771 2.219 -2.797 1.00 84.06 98 LEU A O 1
ATOM 805 N N . ASP A 1 99 ? -19.839 2.642 -0.864 1.00 86.00 99 ASP A N 1
ATOM 806 C CA . ASP A 1 99 ? -20.199 1.257 -0.549 1.00 86.00 99 ASP A CA 1
ATOM 807 C C . ASP A 1 99 ? -18.991 0.301 -0.542 1.00 86.00 99 ASP A C 1
ATOM 809 O O . ASP A 1 99 ? -19.111 -0.877 -0.874 1.00 86.00 99 ASP A O 1
ATOM 813 N N . LEU A 1 100 ? -17.810 0.782 -0.143 1.00 84.94 100 LEU A N 1
ATOM 814 C CA . LEU A 1 100 ? -16.595 -0.025 0.043 1.00 84.94 100 LEU A CA 1
ATOM 815 C C . LEU A 1 100 ? -16.457 -0.530 1.484 1.00 84.94 100 LEU A C 1
ATOM 817 O O . LEU A 1 100 ? -15.895 -1.601 1.726 1.00 84.94 100 LEU A O 1
ATOM 821 N N . LEU A 1 101 ? -17.014 0.225 2.431 1.00 89.75 101 LEU A N 1
ATOM 822 C CA . LEU A 1 101 ? -17.219 -0.180 3.816 1.00 89.75 101 LEU A CA 1
ATOM 823 C C . LEU A 1 101 ? -18.703 -0.070 4.175 1.00 89.75 101 LEU A C 1
ATOM 825 O O . LEU A 1 101 ? -19.368 0.890 3.803 1.00 89.75 101 LEU A O 1
ATOM 829 N N . VAL A 1 102 ? -19.205 -1.004 4.978 1.00 88.50 102 VAL A N 1
ATOM 830 C CA . VAL A 1 102 ? -20.569 -0.990 5.518 1.00 88.50 102 VAL A CA 1
ATOM 831 C C . VAL A 1 102 ? -20.516 -0.834 7.029 1.00 88.50 102 VAL A C 1
ATOM 833 O O . VAL A 1 102 ? -19.755 -1.525 7.713 1.00 88.50 102 VAL A O 1
ATOM 836 N N . ARG A 1 103 ? -21.364 0.054 7.555 1.00 87.56 103 ARG A N 1
ATOM 837 C CA . ARG A 1 103 ? -21.637 0.163 8.990 1.00 87.56 103 ARG A CA 1
ATOM 838 C C . ARG A 1 103 ? -22.806 -0.747 9.353 1.00 87.56 103 ARG A C 1
ATOM 840 O O . ARG A 1 103 ? -23.915 -0.529 8.873 1.00 87.56 103 ARG A O 1
ATOM 847 N N . LYS A 1 104 ? -22.571 -1.736 10.215 1.00 81.38 104 LYS A N 1
ATOM 848 C CA . LYS A 1 104 ? -23.609 -2.627 10.749 1.00 81.38 104 LYS A CA 1
ATOM 849 C C . LYS A 1 104 ? -23.378 -2.847 12.241 1.00 81.38 104 LYS A C 1
ATOM 851 O O . LYS A 1 104 ? -22.277 -3.211 12.636 1.00 81.38 104 LYS A O 1
ATOM 856 N N . ASP A 1 105 ? -24.396 -2.596 13.061 1.00 76.25 105 ASP A N 1
ATOM 857 C CA . ASP A 1 105 ? -24.360 -2.812 14.519 1.00 76.25 105 ASP A CA 1
ATOM 858 C C . ASP A 1 105 ? -23.170 -2.122 15.219 1.00 76.25 105 ASP A C 1
ATOM 860 O O . ASP A 1 105 ? -22.512 -2.684 16.091 1.00 76.25 105 ASP A O 1
ATOM 864 N N . GLY A 1 106 ? -22.833 -0.903 14.778 1.00 72.88 106 GLY A N 1
ATOM 865 C CA . GLY A 1 106 ? -21.683 -0.143 15.288 1.00 72.88 106 GLY A CA 1
ATOM 866 C C . GLY A 1 106 ? -20.313 -0.643 14.810 1.00 72.88 106 GLY A C 1
ATOM 867 O O . GLY A 1 106 ? -19.303 -0.006 15.099 1.00 72.88 106 GLY A O 1
ATOM 868 N N . LYS A 1 107 ? -20.262 -1.735 14.039 1.00 81.06 107 LYS A N 1
ATOM 869 C CA . LYS A 1 107 ? -19.047 -2.267 13.415 1.00 81.06 107 LYS A CA 1
ATOM 870 C C . LYS A 1 107 ? -18.911 -1.769 11.983 1.00 81.06 107 LYS A C 1
ATOM 872 O O . LYS A 1 107 ? -19.898 -1.528 11.287 1.00 81.06 107 LYS A O 1
ATOM 877 N N . LEU A 1 108 ? -17.667 -1.627 11.547 1.00 86.44 108 LEU A N 1
ATOM 878 C CA . LEU A 1 108 ? -17.303 -1.261 10.185 1.00 86.44 108 LEU A CA 1
ATOM 879 C C . LEU A 1 108 ? -16.673 -2.492 9.535 1.00 86.44 108 LEU A C 1
ATOM 881 O O . LEU A 1 108 ? -15.766 -3.090 10.104 1.00 86.44 108 LEU A O 1
ATOM 885 N N . SER A 1 109 ? -17.192 -2.896 8.383 1.00 84.88 109 SER A N 1
ATOM 886 C CA . SER A 1 109 ? -16.755 -4.104 7.675 1.00 84.88 109 SER A CA 1
ATOM 887 C C . SER A 1 109 ? -16.649 -3.830 6.185 1.00 84.88 109 SER A C 1
ATOM 889 O O . SER A 1 109 ? -17.321 -2.935 5.670 1.00 84.88 109 SER A O 1
ATOM 891 N N . ARG A 1 110 ? -15.800 -4.578 5.486 1.00 82.94 110 ARG A N 1
ATOM 892 C CA . ARG A 1 110 ? -15.642 -4.444 4.040 1.00 82.94 110 ARG A CA 1
ATOM 893 C C . ARG A 1 110 ? -16.883 -4.944 3.303 1.00 82.94 110 ARG A C 1
ATOM 895 O O . ARG A 1 110 ? -17.449 -5.982 3.640 1.00 82.94 110 ARG A O 1
ATOM 902 N N . SER A 1 111 ? -17.299 -4.207 2.280 1.00 78.81 111 SER A N 1
ATOM 903 C CA . SER A 1 111 ? -18.366 -4.644 1.383 1.00 78.81 111 SER A CA 1
ATOM 904 C C . SER A 1 111 ? -17.924 -5.836 0.533 1.00 78.81 111 SER A C 1
ATOM 906 O O . SER A 1 111 ? -16.759 -5.957 0.167 1.00 78.81 111 SER A O 1
ATOM 908 N N . ALA A 1 112 ? -18.876 -6.672 0.111 1.00 60.09 112 ALA A N 1
ATOM 909 C CA . ALA A 1 112 ? -18.614 -7.772 -0.828 1.00 60.09 112 ALA A CA 1
ATOM 910 C C . ALA A 1 112 ? -18.208 -7.302 -2.248 1.00 60.09 112 ALA A C 1
ATOM 912 O O . ALA A 1 112 ? -17.880 -8.123 -3.101 1.00 60.09 112 ALA A O 1
ATOM 913 N N . GLY A 1 113 ? -18.268 -5.995 -2.526 1.00 56.28 113 GLY A N 1
ATOM 914 C CA . GLY A 1 113 ? -17.834 -5.411 -3.791 1.00 56.28 113 GLY A CA 1
ATOM 915 C C . GLY A 1 113 ? -16.310 -5.370 -3.901 1.00 56.28 113 GLY A C 1
ATOM 916 O O . GLY A 1 113 ? -15.614 -4.967 -2.970 1.00 56.28 113 GLY A O 1
ATOM 917 N N . GLN A 1 114 ? -15.778 -5.772 -5.053 1.00 52.66 114 GLN A N 1
ATOM 918 C CA . GLN A 1 114 ? -14.365 -5.578 -5.365 1.00 52.66 114 GLN A CA 1
ATOM 919 C C . GLN A 1 114 ? -14.139 -4.148 -5.865 1.00 52.66 114 GLN A C 1
ATOM 921 O O . GLN A 1 114 ? -14.853 -3.677 -6.750 1.00 52.66 114 GLN A O 1
ATOM 926 N N . MET A 1 115 ? -13.110 -3.472 -5.347 1.00 59.22 115 MET A N 1
ATOM 927 C CA . MET A 1 115 ? -12.570 -2.295 -6.023 1.00 59.22 115 MET A CA 1
ATOM 928 C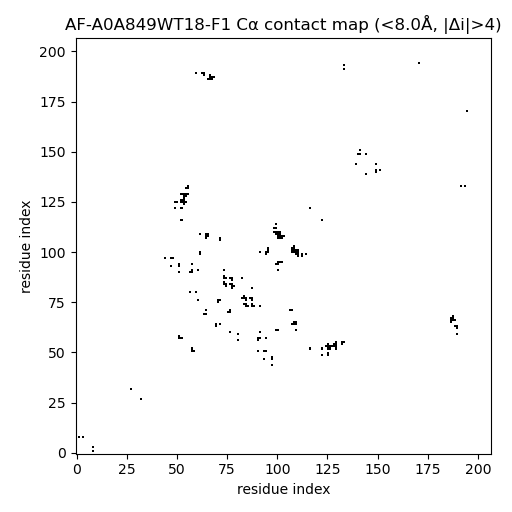 C . MET A 1 115 ? -11.841 -2.760 -7.277 1.00 59.22 115 MET A C 1
ATOM 930 O O . MET A 1 115 ? -10.728 -3.275 -7.199 1.00 59.22 115 MET A O 1
ATOM 934 N N . SER A 1 116 ? -12.463 -2.580 -8.436 1.00 49.44 116 SER A N 1
ATOM 935 C CA . SER A 1 116 ? -11.771 -2.769 -9.703 1.00 49.44 116 SER A CA 1
ATOM 936 C C . SER A 1 116 ? -11.138 -1.446 -10.121 1.00 49.44 116 SER A C 1
ATOM 938 O O . SER A 1 116 ? -11.836 -0.480 -10.414 1.00 49.44 116 SER A O 1
ATOM 940 N N . THR A 1 117 ? -9.808 -1.391 -10.184 1.00 51.75 117 THR A N 1
ATOM 941 C CA . THR A 1 117 ? -9.052 -0.263 -10.764 1.00 51.75 117 THR A CA 1
ATOM 942 C C . THR A 1 117 ? -9.091 -0.266 -12.304 1.00 51.75 117 THR A C 1
ATOM 944 O O . THR A 1 117 ? -8.194 0.269 -12.953 1.00 51.75 117 THR A O 1
ATOM 947 N N . ALA A 1 118 ? -10.101 -0.905 -12.909 1.00 38.38 118 ALA A N 1
ATOM 948 C CA . ALA A 1 118 ? -10.122 -1.267 -14.325 1.00 38.38 118 ALA A CA 1
ATOM 949 C C . ALA A 1 118 ? -10.368 -0.106 -15.300 1.00 38.38 118 ALA A C 1
ATOM 951 O O . ALA A 1 118 ? -10.078 -0.275 -16.484 1.00 38.38 118 ALA A O 1
ATOM 952 N N . ASP A 1 119 ? -10.841 1.063 -14.854 1.00 42.19 119 ASP A N 1
ATOM 953 C CA . ASP A 1 119 ? -10.981 2.211 -15.758 1.00 42.19 119 ASP A CA 1
ATOM 954 C C . ASP A 1 119 ? -9.657 2.982 -15.884 1.00 42.19 119 ASP A C 1
ATOM 956 O O . ASP A 1 119 ? -9.362 3.933 -15.167 1.00 42.19 119 ASP A O 1
ATOM 960 N N . GLN A 1 120 ? -8.803 2.533 -16.799 1.00 41.78 120 GLN A N 1
ATOM 961 C CA . GLN A 1 120 ? -7.435 3.037 -16.944 1.00 41.78 120 GLN A CA 1
ATOM 962 C C . GLN A 1 120 ? -7.353 4.488 -17.458 1.00 41.78 120 GLN A C 1
ATOM 964 O O . GLN A 1 120 ? -6.294 5.113 -17.342 1.00 41.78 120 GLN A O 1
ATOM 969 N N . HIS A 1 121 ? -8.437 5.050 -18.005 1.00 42.59 121 HIS A N 1
ATOM 970 C CA . HIS A 1 121 ? -8.402 6.354 -18.675 1.00 42.59 121 HIS A CA 1
ATOM 971 C C . HIS A 1 121 ? -8.639 7.544 -17.728 1.00 42.59 121 HIS A C 1
ATOM 973 O O . HIS A 1 121 ? -7.998 8.581 -17.905 1.00 42.59 121 HIS A O 1
ATOM 979 N N . LEU A 1 122 ? -9.460 7.394 -16.679 1.00 48.28 122 LEU A N 1
ATOM 980 C CA . LEU A 1 122 ? -9.685 8.430 -15.650 1.00 48.28 122 LEU A CA 1
ATOM 981 C C . LEU A 1 122 ? -8.664 8.389 -14.496 1.00 48.28 122 LEU A C 1
ATOM 983 O O . LEU A 1 122 ? -8.537 9.339 -13.724 1.00 48.28 122 LEU A O 1
ATOM 987 N N . THR A 1 123 ? -7.911 7.298 -14.377 1.00 54.56 123 THR A N 1
ATOM 988 C CA . THR A 1 123 ? -7.192 6.939 -13.145 1.00 54.56 123 THR A CA 1
ATOM 989 C C . THR A 1 123 ? -5.674 7.156 -13.237 1.00 54.56 123 THR A C 1
ATOM 991 O O . THR A 1 123 ? -4.942 6.872 -12.295 1.00 54.56 123 THR A O 1
ATOM 994 N N . ASN A 1 124 ? -5.152 7.720 -14.331 1.00 68.44 124 ASN A N 1
ATOM 995 C CA . ASN A 1 124 ? -3.701 7.831 -14.548 1.00 68.44 124 ASN A CA 1
ATOM 996 C C . ASN A 1 124 ? -2.992 8.739 -13.517 1.00 68.44 124 ASN A C 1
ATOM 998 O O . ASN A 1 124 ? -2.000 8.333 -12.913 1.00 68.44 124 ASN A O 1
ATOM 1002 N N . SER A 1 125 ? -3.502 9.949 -13.261 1.00 82.25 125 SER A N 1
ATOM 1003 C CA . SER A 1 125 ? -2.907 10.856 -12.262 1.00 82.25 125 SER A CA 1
ATOM 1004 C C . SER A 1 125 ? -3.083 10.341 -10.832 1.00 82.25 125 SER A C 1
ATOM 1006 O O . SER A 1 125 ? -2.141 10.427 -10.042 1.00 82.25 125 SER A O 1
ATOM 1008 N N . ALA A 1 126 ? -4.235 9.735 -10.527 1.00 83.06 126 ALA A N 1
ATOM 1009 C CA . ALA A 1 126 ? -4.499 9.094 -9.242 1.00 83.06 126 ALA A CA 1
ATOM 1010 C C . ALA A 1 126 ? -3.532 7.934 -8.977 1.00 83.06 126 ALA A C 1
ATOM 1012 O O . ALA A 1 126 ? -2.852 7.912 -7.955 1.00 83.06 126 ALA A O 1
ATOM 1013 N N . LEU A 1 127 ? -3.387 7.014 -9.934 1.00 81.88 127 LEU A N 1
ATOM 1014 C CA . LEU A 1 127 ? -2.457 5.889 -9.830 1.00 81.88 127 LEU A CA 1
ATOM 1015 C C . LEU A 1 127 ? -1.015 6.369 -9.710 1.00 81.88 127 LEU A C 1
ATOM 1017 O O . LEU A 1 127 ? -0.282 5.858 -8.872 1.00 81.88 127 LEU A O 1
ATOM 1021 N N . LYS A 1 128 ? -0.602 7.382 -10.481 1.00 85.38 128 LYS A N 1
ATOM 1022 C CA . LYS A 1 128 ? 0.732 7.985 -10.337 1.00 85.38 128 LYS A CA 1
ATOM 1023 C C . LYS A 1 128 ? 0.943 8.579 -8.946 1.00 85.38 128 LYS A C 1
ATOM 1025 O O . LYS A 1 128 ? 2.025 8.436 -8.383 1.00 85.38 128 LYS A O 1
ATOM 1030 N N . ARG A 1 129 ? -0.074 9.243 -8.384 1.00 90.56 129 ARG A N 1
ATOM 1031 C CA . ARG A 1 129 ? -0.031 9.781 -7.017 1.00 90.56 129 ARG A CA 1
ATOM 1032 C C . ARG A 1 129 ? 0.096 8.664 -5.983 1.00 90.56 129 ARG A C 1
ATOM 1034 O O . ARG A 1 129 ? 0.992 8.751 -5.150 1.00 90.56 129 ARG A O 1
ATOM 1041 N N . ARG A 1 130 ? -0.694 7.596 -6.106 1.00 89.19 130 ARG A N 1
ATOM 1042 C CA . ARG A 1 130 ? -0.599 6.406 -5.253 1.00 89.19 130 ARG A CA 1
ATOM 1043 C C . ARG A 1 130 ? 0.781 5.762 -5.334 1.00 89.19 130 ARG A C 1
ATOM 1045 O O . ARG A 1 130 ? 1.396 5.514 -4.308 1.00 89.19 130 ARG A O 1
ATOM 1052 N N . GLN A 1 131 ? 1.285 5.525 -6.544 1.00 89.75 131 GLN A N 1
ATOM 1053 C CA . GLN A 1 131 ? 2.602 4.918 -6.756 1.00 89.75 131 GLN A CA 1
ATOM 1054 C C . GLN A 1 131 ? 3.714 5.756 -6.120 1.00 89.75 131 GLN A C 1
ATOM 1056 O O . GLN A 1 131 ? 4.592 5.201 -5.470 1.00 89.75 131 GLN A O 1
ATOM 1061 N N . ARG A 1 132 ? 3.647 7.091 -6.217 1.00 94.19 132 ARG A N 1
ATOM 1062 C CA . ARG A 1 132 ? 4.584 7.973 -5.505 1.00 94.19 132 ARG A CA 1
ATOM 1063 C C . ARG A 1 132 ? 4.522 7.768 -3.988 1.00 94.19 132 ARG A C 1
ATOM 1065 O O . ARG A 1 132 ? 5.564 7.559 -3.384 1.00 94.19 132 ARG A O 1
ATOM 1072 N N . GLN A 1 133 ? 3.326 7.770 -3.397 1.00 94.25 133 GLN A N 1
ATOM 1073 C CA . GLN A 1 133 ? 3.155 7.555 -1.953 1.00 94.25 133 GLN A CA 1
ATOM 1074 C C . GLN A 1 133 ? 3.655 6.171 -1.505 1.00 94.25 133 GLN A C 1
ATOM 1076 O O . GLN A 1 133 ? 4.256 6.046 -0.442 1.00 94.25 133 GLN A O 1
ATOM 1081 N N . ILE A 1 134 ? 3.446 5.131 -2.319 1.00 93.12 134 ILE A N 1
ATOM 1082 C CA . ILE A 1 134 ? 3.976 3.783 -2.061 1.00 93.12 134 ILE A CA 1
ATOM 1083 C C . ILE A 1 134 ? 5.507 3.796 -2.066 1.00 93.12 134 ILE A C 1
ATOM 1085 O O . ILE A 1 134 ? 6.119 3.222 -1.171 1.00 93.12 134 ILE A O 1
ATOM 1089 N N . LEU A 1 135 ? 6.136 4.470 -3.034 1.00 94.81 135 LEU A N 1
ATOM 1090 C CA . LEU A 1 135 ? 7.594 4.597 -3.084 1.00 94.81 135 LEU A CA 1
ATOM 1091 C C . LEU A 1 135 ? 8.137 5.372 -1.875 1.00 94.81 135 LEU A C 1
ATOM 1093 O O . LEU A 1 135 ? 9.105 4.931 -1.265 1.00 94.81 135 LEU A O 1
ATOM 1097 N N . GLU A 1 136 ? 7.486 6.468 -1.480 1.00 95.75 136 GLU A N 1
ATOM 1098 C CA . GLU A 1 136 ? 7.832 7.232 -0.271 1.00 95.75 136 GLU A CA 1
ATOM 1099 C C . GLU A 1 136 ? 7.731 6.362 0.993 1.00 95.75 136 GLU A C 1
ATOM 1101 O O . GLU A 1 136 ? 8.630 6.376 1.833 1.00 95.75 136 GLU A O 1
ATOM 1106 N N . LYS A 1 137 ? 6.689 5.528 1.106 1.00 93.38 137 LYS A N 1
ATOM 1107 C CA . LYS A 1 137 ? 6.566 4.545 2.193 1.00 93.38 137 LYS A CA 1
ATOM 1108 C C . LYS A 1 137 ? 7.625 3.456 2.143 1.00 93.38 137 LYS A C 1
ATOM 1110 O O . LYS A 1 137 ? 8.159 3.090 3.184 1.00 93.38 137 LYS A O 1
ATOM 1115 N N . SER A 1 138 ? 7.944 2.955 0.954 1.00 94.94 138 SER A N 1
ATOM 1116 C CA . SER A 1 138 ? 9.011 1.976 0.762 1.00 94.94 138 SER A CA 1
ATOM 1117 C C . SER A 1 138 ? 10.361 2.543 1.198 1.00 94.94 138 SER A C 1
ATOM 1119 O O . SER A 1 138 ? 11.144 1.815 1.802 1.00 94.94 138 SER A O 1
ATOM 1121 N N . MET A 1 139 ? 10.629 3.824 0.920 1.00 96.25 139 MET A N 1
ATOM 1122 C CA . MET A 1 139 ? 11.818 4.528 1.407 1.00 96.25 139 MET A CA 1
ATOM 1123 C C . MET A 1 139 ? 11.793 4.675 2.930 1.00 96.25 139 MET A C 1
ATOM 1125 O O . MET A 1 139 ? 12.780 4.363 3.581 1.00 96.25 139 MET A O 1
ATOM 1129 N N . ALA A 1 140 ? 10.665 5.080 3.521 1.00 94.50 140 ALA A N 1
ATOM 1130 C CA . ALA A 1 140 ? 10.550 5.175 4.976 1.00 94.50 140 ALA A CA 1
ATOM 1131 C C . ALA A 1 140 ? 10.773 3.817 5.670 1.00 94.50 140 ALA A C 1
ATOM 1133 O O . ALA A 1 140 ? 11.468 3.761 6.680 1.00 94.50 140 ALA A O 1
ATOM 1134 N N . SER A 1 141 ? 10.236 2.728 5.112 1.00 94.69 141 SER A N 1
ATOM 1135 C CA . SER A 1 141 ? 10.431 1.365 5.625 1.00 94.69 141 SER A CA 1
ATOM 1136 C C . SER A 1 141 ? 11.887 0.907 5.517 1.00 94.69 141 SER A C 1
ATOM 1138 O O . SER A 1 141 ? 12.414 0.294 6.439 1.00 94.69 141 SER A O 1
ATOM 1140 N N . LEU A 1 142 ? 12.573 1.256 4.421 1.00 94.94 142 LEU A N 1
ATOM 11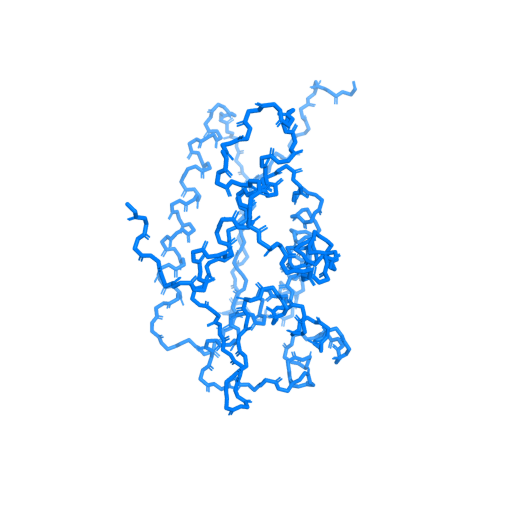41 C CA . LEU A 1 142 ? 13.999 0.967 4.241 1.00 94.94 142 LEU A CA 1
ATOM 1142 C C . LEU A 1 142 ? 14.857 1.547 5.379 1.00 94.94 142 LEU A C 1
ATOM 1144 O O . LEU A 1 142 ? 15.790 0.877 5.820 1.00 94.94 142 LEU A O 1
ATOM 1148 N N . GLU A 1 143 ? 14.531 2.759 5.837 1.00 96.19 143 GLU A N 1
ATOM 1149 C CA . GLU A 1 143 ? 15.276 3.482 6.878 1.00 96.19 143 GLU A CA 1
ATOM 1150 C C . GLU A 1 143 ? 14.880 3.083 8.310 1.00 96.19 143 GLU A C 1
ATOM 1152 O O . GLU A 1 143 ? 15.729 3.090 9.199 1.00 96.19 143 GLU A O 1
ATOM 1157 N N . ASN A 1 144 ? 13.603 2.759 8.556 1.00 95.62 144 ASN A N 1
ATOM 1158 C CA . ASN A 1 144 ? 13.065 2.647 9.920 1.00 95.62 144 ASN A CA 1
ATOM 1159 C C . ASN A 1 144 ? 12.673 1.223 10.347 1.00 95.62 144 ASN A C 1
ATOM 1161 O O . ASN A 1 144 ? 12.618 0.965 11.550 1.00 95.62 144 ASN A O 1
ATOM 1165 N N . ASP A 1 145 ? 12.405 0.307 9.410 1.00 94.00 145 ASP A N 1
ATOM 1166 C CA . ASP A 1 145 ? 11.975 -1.055 9.743 1.00 94.00 145 ASP A CA 1
ATOM 1167 C C . ASP A 1 145 ? 13.165 -2.045 9.753 1.00 94.00 145 ASP A C 1
ATOM 1169 O O . ASP A 1 145 ? 14.061 -1.956 8.898 1.00 94.00 145 ASP A O 1
ATOM 1173 N N . PRO A 1 146 ? 13.186 -3.025 10.679 1.00 94.06 146 PRO A N 1
ATOM 1174 C CA . PRO A 1 146 ? 14.187 -4.093 10.703 1.00 94.06 146 PRO A CA 1
ATOM 1175 C C . PRO A 1 146 ? 14.215 -4.924 9.414 1.00 94.06 146 PRO A C 1
ATOM 1177 O O . PRO A 1 146 ? 13.201 -5.081 8.733 1.00 94.06 146 PRO A O 1
ATOM 1180 N N . ILE A 1 147 ? 15.373 -5.504 9.083 1.00 93.31 147 ILE A N 1
ATOM 1181 C CA . ILE A 1 147 ? 15.550 -6.300 7.854 1.00 93.31 147 ILE A CA 1
ATOM 1182 C C . ILE A 1 147 ? 14.676 -7.564 7.846 1.00 93.31 147 ILE A C 1
ATOM 1184 O O . ILE A 1 147 ? 14.314 -8.059 6.787 1.00 93.31 147 ILE A O 1
ATOM 1188 N N . GLU A 1 148 ? 14.298 -8.069 9.017 1.00 95.44 148 GLU A N 1
ATOM 1189 C CA . GLU A 1 148 ? 13.479 -9.266 9.203 1.00 95.44 148 GLU A CA 1
ATOM 1190 C C . GLU A 1 148 ? 12.010 -9.045 8.818 1.00 95.44 148 GLU A C 1
ATOM 1192 O O . GLU A 1 148 ? 11.306 -10.004 8.506 1.00 95.44 148 GLU A O 1
ATOM 1197 N N . THR A 1 149 ? 11.540 -7.794 8.840 1.00 89.81 149 THR A N 1
ATOM 1198 C CA . THR A 1 149 ? 10.142 -7.435 8.554 1.00 89.81 149 THR A CA 1
ATOM 1199 C C . THR A 1 149 ? 9.965 -6.761 7.197 1.00 89.81 149 THR A C 1
ATOM 1201 O O . THR A 1 149 ? 8.836 -6.479 6.799 1.00 89.81 149 THR A O 1
ATOM 1204 N N . ARG A 1 150 ? 11.052 -6.515 6.456 1.00 91.19 150 ARG A N 1
ATOM 1205 C CA . ARG A 1 150 ? 11.018 -5.877 5.133 1.00 91.19 150 ARG A CA 1
ATOM 1206 C C . ARG A 1 150 ? 11.817 -6.660 4.102 1.00 91.19 150 ARG A C 1
ATOM 1208 O O . ARG A 1 150 ? 12.728 -7.407 4.425 1.00 91.19 150 ARG A O 1
ATOM 1215 N N . ASN A 1 151 ? 11.510 -6.445 2.827 1.00 89.94 151 ASN A N 1
ATOM 1216 C CA . ASN A 1 151 ? 12.265 -7.045 1.732 1.00 89.94 151 ASN A CA 1
ATOM 1217 C C . ASN A 1 151 ? 12.465 -6.033 0.604 1.00 89.94 151 ASN A C 1
ATOM 1219 O O . ASN A 1 151 ? 11.587 -5.829 -0.235 1.00 89.94 151 ASN A O 1
ATOM 1223 N N . HIS A 1 152 ? 13.648 -5.421 0.575 1.00 92.12 152 HIS A N 1
ATOM 1224 C CA . HIS A 1 152 ? 14.057 -4.480 -0.464 1.00 92.12 152 HIS A CA 1
ATOM 1225 C C . HIS A 1 152 ? 15.138 -5.133 -1.315 1.00 92.12 152 HIS A C 1
ATOM 1227 O O . HIS A 1 152 ? 16.276 -5.289 -0.882 1.00 92.12 152 HIS A O 1
ATOM 1233 N N . THR A 1 153 ? 14.779 -5.523 -2.535 1.00 90.44 153 THR A N 1
ATOM 1234 C CA . THR A 1 153 ? 15.708 -6.127 -3.497 1.00 90.44 153 THR A CA 1
ATOM 1235 C C . THR A 1 153 ? 15.659 -5.366 -4.814 1.00 90.44 153 THR A C 1
ATOM 1237 O O . THR A 1 153 ? 14.640 -4.773 -5.171 1.00 90.44 153 THR A O 1
ATOM 1240 N N . ALA A 1 154 ? 16.777 -5.359 -5.533 1.00 89.19 154 ALA A N 1
ATOM 1241 C CA . ALA A 1 154 ? 16.886 -4.735 -6.842 1.00 89.19 154 ALA A CA 1
ATOM 1242 C C . ALA A 1 154 ? 17.785 -5.576 -7.749 1.00 89.19 154 ALA A C 1
ATOM 1244 O O . ALA A 1 154 ? 18.721 -6.228 -7.289 1.00 89.19 154 ALA A O 1
ATOM 1245 N N . MET A 1 155 ? 17.503 -5.539 -9.049 1.00 90.25 155 MET A N 1
ATOM 1246 C CA . MET A 1 155 ? 18.314 -6.179 -10.078 1.00 90.25 155 MET A CA 1
ATOM 1247 C C . MET A 1 155 ? 18.465 -5.228 -11.262 1.00 90.25 155 MET A C 1
ATOM 1249 O O . MET A 1 155 ? 17.488 -4.636 -11.719 1.00 90.25 155 MET A O 1
ATOM 1253 N N . THR A 1 156 ? 19.685 -5.134 -11.787 1.00 88.19 156 THR A N 1
ATOM 1254 C CA . THR A 1 156 ? 20.004 -4.374 -13.000 1.00 88.19 156 THR A CA 1
ATOM 1255 C C . THR A 1 156 ? 20.445 -5.353 -14.079 1.00 88.19 156 THR A C 1
ATOM 1257 O O . THR A 1 156 ? 21.353 -6.148 -13.858 1.00 88.19 156 THR A O 1
ATOM 1260 N N . MET A 1 157 ? 19.796 -5.311 -15.241 1.00 90.31 157 MET A N 1
ATOM 1261 C CA . MET A 1 157 ? 20.013 -6.270 -16.327 1.00 90.31 157 MET A CA 1
ATOM 1262 C C . MET A 1 157 ? 19.899 -5.601 -17.697 1.00 90.31 157 MET A C 1
ATOM 1264 O O . MET A 1 157 ? 19.084 -4.698 -17.894 1.00 90.31 157 MET A O 1
ATOM 1268 N N . SER A 1 158 ? 20.684 -6.089 -18.656 1.00 90.25 158 SER A N 1
ATOM 1269 C CA . SER A 1 158 ? 20.456 -5.829 -20.078 1.00 90.25 158 SER A CA 1
ATOM 1270 C C . SER A 1 158 ? 19.330 -6.737 -20.568 1.00 90.25 158 SER A C 1
ATOM 1272 O O . SER A 1 158 ? 19.365 -7.943 -20.328 1.00 90.25 158 SER A O 1
ATOM 1274 N N . ILE A 1 159 ? 18.333 -6.173 -21.246 1.00 92.31 159 ILE A N 1
ATOM 1275 C CA . ILE A 1 159 ? 17.138 -6.904 -21.688 1.00 92.31 159 ILE A CA 1
ATOM 1276 C C . ILE A 1 159 ? 16.908 -6.743 -23.190 1.00 92.31 159 ILE A C 1
ATOM 1278 O O . ILE A 1 159 ? 17.361 -5.772 -23.790 1.00 92.31 159 ILE A O 1
ATOM 1282 N N . ASP A 1 160 ? 16.120 -7.647 -23.771 1.00 94.06 160 ASP A N 1
ATOM 1283 C CA . ASP A 1 160 ? 15.403 -7.375 -25.018 1.00 94.06 160 ASP A CA 1
ATOM 1284 C C . ASP A 1 160 ? 14.087 -6.638 -24.684 1.00 94.06 160 ASP A C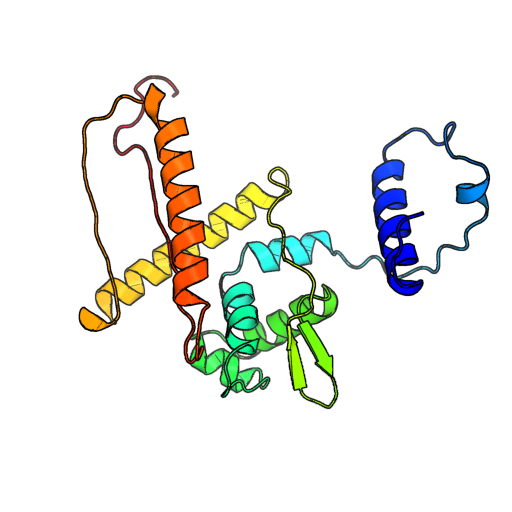 1
ATOM 1286 O O . ASP A 1 160 ? 13.197 -7.243 -24.072 1.00 94.06 160 ASP A O 1
ATOM 1290 N N . PRO A 1 161 ? 13.911 -5.357 -25.076 1.00 92.12 161 PRO A N 1
ATOM 1291 C CA . PRO A 1 161 ? 12.683 -4.607 -24.809 1.00 92.12 161 PRO A CA 1
ATOM 1292 C C . PRO A 1 161 ? 11.418 -5.266 -25.374 1.00 92.12 161 PRO A C 1
ATOM 1294 O O . PRO A 1 161 ? 10.330 -5.063 -24.830 1.00 92.12 161 PRO A O 1
ATOM 1297 N N . LYS A 1 162 ? 11.534 -6.101 -26.419 1.00 95.94 162 LYS A N 1
ATOM 1298 C CA . LYS A 1 162 ? 10.396 -6.840 -26.991 1.00 95.94 162 LYS A CA 1
ATOM 1299 C C . LYS A 1 162 ? 9.817 -7.871 -26.022 1.00 95.94 162 LYS A C 1
ATOM 1301 O O . LYS A 1 162 ? 8.664 -8.262 -26.180 1.00 95.94 162 LYS A O 1
ATOM 1306 N N . ARG A 1 163 ? 10.574 -8.270 -24.993 1.00 96.06 163 ARG A N 1
ATOM 1307 C CA . ARG A 1 163 ? 10.141 -9.210 -23.947 1.00 96.06 163 ARG A CA 1
ATOM 1308 C C . ARG A 1 163 ? 9.454 -8.542 -22.753 1.00 96.06 163 ARG A C 1
ATOM 1310 O O . ARG A 1 163 ? 8.968 -9.235 -21.863 1.00 96.06 163 ARG A O 1
ATOM 1317 N N . ILE A 1 164 ? 9.338 -7.211 -22.722 1.00 93.44 164 ILE A N 1
ATOM 1318 C CA . ILE A 1 164 ? 8.614 -6.496 -21.655 1.00 93.44 164 ILE A CA 1
ATOM 1319 C C . ILE A 1 164 ? 7.156 -6.973 -21.478 1.00 93.44 164 ILE A C 1
ATOM 1321 O O . ILE A 1 164 ? 6.732 -7.111 -20.328 1.00 93.44 164 ILE A O 1
ATOM 1325 N N . PRO A 1 165 ? 6.364 -7.253 -22.536 1.00 93.81 165 PRO A N 1
ATOM 1326 C CA . PRO A 1 165 ? 5.015 -7.797 -22.368 1.00 93.81 165 PRO A CA 1
ATOM 1327 C C . PRO A 1 165 ? 4.992 -9.149 -21.636 1.00 93.81 165 PRO A C 1
ATOM 1329 O O . PRO A 1 165 ? 4.147 -9.352 -20.763 1.00 93.81 165 PRO A O 1
ATOM 1332 N N . GLU A 1 166 ? 5.945 -10.036 -21.939 1.00 96.31 166 GLU A N 1
ATOM 1333 C CA . GLU A 1 166 ? 6.121 -11.333 -21.271 1.00 96.31 166 GLU A CA 1
ATOM 1334 C C . GLU A 1 166 ? 6.497 -11.136 -19.793 1.00 96.31 166 GLU A C 1
ATOM 1336 O O . GLU A 1 166 ? 5.844 -11.682 -18.905 1.00 96.31 166 GLU A O 1
ATOM 1341 N N . ALA A 1 167 ? 7.468 -10.260 -19.507 1.00 93.94 167 ALA A N 1
ATOM 1342 C CA . ALA A 1 167 ? 7.861 -9.918 -18.139 1.00 93.94 167 ALA A CA 1
ATOM 1343 C C . ALA A 1 167 ? 6.688 -9.349 -17.315 1.00 93.94 167 ALA A C 1
ATOM 1345 O O . ALA A 1 167 ? 6.484 -9.737 -16.165 1.00 93.94 167 ALA A O 1
ATOM 1346 N N . LYS A 1 168 ? 5.856 -8.480 -17.907 1.00 90.25 168 LYS A N 1
ATOM 1347 C CA . LYS A 1 168 ? 4.634 -7.963 -17.263 1.00 90.25 168 LYS A CA 1
ATOM 1348 C C . LYS A 1 168 ? 3.614 -9.066 -16.972 1.00 90.25 168 LYS A C 1
ATOM 1350 O O . LYS A 1 168 ? 2.899 -8.980 -15.976 1.00 90.25 168 LYS A O 1
ATOM 1355 N N . ALA A 1 169 ? 3.501 -10.082 -17.828 1.00 92.31 169 ALA A N 1
ATOM 1356 C CA . ALA A 1 169 ? 2.634 -11.229 -17.567 1.00 92.31 169 ALA A CA 1
ATOM 1357 C C . ALA A 1 169 ? 3.145 -12.058 -16.378 1.00 92.31 169 ALA A C 1
ATOM 1359 O O . ALA A 1 169 ? 2.359 -12.357 -15.482 1.00 92.31 169 ALA A O 1
ATOM 1360 N N . LEU A 1 170 ? 4.454 -12.325 -16.317 1.00 96.12 170 LEU A N 1
ATOM 1361 C CA . LEU A 1 170 ? 5.085 -13.022 -15.190 1.00 96.12 170 LEU A CA 1
ATOM 1362 C C . LEU A 1 170 ? 4.900 -12.271 -13.866 1.00 96.12 170 LEU A C 1
ATOM 1364 O O . LEU A 1 170 ? 4.526 -12.880 -12.870 1.00 96.12 170 LEU A O 1
ATOM 1368 N N . ILE A 1 171 ? 5.089 -10.948 -13.862 1.00 92.50 171 ILE A N 1
ATOM 1369 C CA . ILE A 1 171 ? 4.870 -10.113 -12.671 1.00 92.50 171 ILE A CA 1
ATOM 1370 C C . ILE A 1 171 ? 3.406 -10.169 -12.216 1.00 92.50 171 ILE A C 1
ATOM 1372 O O . ILE A 1 171 ? 3.143 -10.278 -11.022 1.00 92.50 171 ILE A O 1
ATOM 1376 N N . ARG A 1 172 ? 2.439 -10.124 -13.144 1.00 88.12 172 ARG A N 1
ATOM 1377 C CA . ARG A 1 172 ? 1.011 -10.236 -12.793 1.00 88.12 172 ARG A CA 1
ATOM 1378 C C . ARG A 1 172 ? 0.686 -11.577 -12.142 1.00 88.12 172 ARG A C 1
ATOM 1380 O O . ARG A 1 172 ? -0.012 -11.598 -11.134 1.00 88.12 172 ARG A O 1
ATOM 1387 N N . GLU A 1 173 ? 1.202 -12.669 -12.697 1.00 94.25 173 GLU A N 1
ATOM 1388 C CA . GLU A 1 173 ? 0.998 -14.004 -12.133 1.00 94.25 173 GLU A CA 1
ATOM 1389 C C . GLU A 1 173 ? 1.681 -14.157 -10.769 1.00 94.25 173 GLU A C 1
ATOM 1391 O O . GLU A 1 173 ? 1.087 -14.686 -9.833 1.00 94.25 173 GLU A O 1
ATOM 1396 N N . PHE A 1 174 ? 2.899 -13.633 -10.626 1.00 94.75 174 PHE A N 1
ATOM 1397 C CA . PHE A 1 174 ? 3.593 -13.575 -9.345 1.00 94.75 174 PHE A CA 1
ATOM 1398 C C . PHE A 1 174 ? 2.774 -12.807 -8.296 1.00 94.75 174 PHE A C 1
ATOM 1400 O O . PHE A 1 174 ? 2.536 -13.334 -7.214 1.00 94.75 174 PHE A O 1
ATOM 1407 N N . ASN A 1 175 ? 2.276 -11.609 -8.624 1.00 88.62 175 ASN A N 1
ATOM 1408 C CA . ASN A 1 175 ? 1.462 -10.802 -7.709 1.00 88.62 175 ASN A CA 1
ATOM 1409 C C . ASN A 1 175 ? 0.193 -11.536 -7.267 1.00 88.62 175 ASN A C 1
ATOM 1411 O O . ASN A 1 175 ? -0.147 -11.500 -6.088 1.00 88.62 175 ASN A O 1
ATOM 1415 N N . ARG A 1 176 ? -0.487 -12.224 -8.196 1.00 88.06 176 ARG A N 1
ATOM 1416 C CA . ARG A 1 176 ? -1.671 -13.034 -7.885 1.00 88.06 176 ARG A CA 1
ATOM 1417 C C . ARG A 1 176 ? -1.334 -14.127 -6.873 1.00 88.06 176 ARG A C 1
ATOM 1419 O O . ARG A 1 176 ? -1.965 -14.208 -5.830 1.00 88.06 176 ARG A O 1
ATOM 1426 N N . ARG A 1 177 ? -0.281 -14.904 -7.143 1.00 94.62 177 ARG A N 1
ATOM 1427 C CA . ARG A 1 177 ? 0.176 -15.977 -6.248 1.00 94.62 177 ARG A CA 1
ATOM 1428 C C . ARG A 1 177 ? 0.626 -15.461 -4.879 1.00 94.62 177 ARG A C 1
ATOM 1430 O O . ARG A 1 177 ? 0.411 -16.142 -3.885 1.00 94.62 177 ARG A O 1
ATOM 1437 N N . MET A 1 178 ? 1.252 -14.285 -4.822 1.00 92.38 178 MET A N 1
ATOM 1438 C CA . MET A 1 178 ? 1.654 -13.656 -3.559 1.00 92.38 178 MET A CA 1
ATOM 1439 C C . MET A 1 178 ? 0.455 -13.181 -2.738 1.00 92.38 178 MET A C 1
ATOM 1441 O O . MET A 1 178 ? 0.452 -13.380 -1.529 1.00 92.38 178 MET A O 1
ATOM 1445 N N . SER A 1 179 ? -0.556 -12.584 -3.377 1.00 88.81 179 SER A N 1
ATOM 1446 C CA . SER A 1 179 ? -1.813 -12.211 -2.712 1.00 88.81 179 SER A CA 1
ATOM 1447 C C . SER A 1 179 ? -2.527 -13.455 -2.176 1.00 88.81 179 SER A C 1
ATOM 1449 O O . SER A 1 179 ? -2.811 -13.503 -0.983 1.00 88.81 179 SER A O 1
ATOM 1451 N N . ASP A 1 180 ? -2.673 -14.511 -2.990 1.00 90.12 180 ASP A N 1
ATOM 1452 C CA . ASP A 1 180 ? -3.266 -15.789 -2.561 1.00 90.12 180 ASP A CA 1
ATOM 1453 C C . ASP A 1 180 ? -2.537 -16.384 -1.335 1.00 90.12 180 ASP A C 1
ATOM 1455 O O . ASP A 1 180 ? -3.168 -16.927 -0.429 1.00 90.12 180 ASP A O 1
ATOM 1459 N N . LEU A 1 181 ? -1.204 -16.266 -1.288 1.00 94.38 181 LEU A N 1
ATOM 1460 C CA . LEU A 1 181 ? -0.386 -16.726 -0.166 1.00 94.38 181 LEU A CA 1
ATOM 1461 C C . LEU A 1 181 ? -0.595 -15.873 1.096 1.00 94.38 181 LEU A C 1
ATOM 1463 O O . LEU A 1 181 ? -0.871 -16.419 2.162 1.00 94.38 181 LEU A O 1
ATOM 1467 N N . LEU A 1 182 ? -0.437 -14.550 0.990 1.00 91.50 182 LEU A N 1
ATOM 1468 C CA . LEU A 1 182 ? -0.390 -13.633 2.139 1.00 91.50 182 LEU A CA 1
ATOM 1469 C C . LEU A 1 182 ? -1.771 -13.274 2.698 1.00 91.50 182 LEU A C 1
ATOM 1471 O O . LEU A 1 182 ? -1.878 -12.881 3.857 1.00 91.50 182 LEU A O 1
ATOM 1475 N N . GLU A 1 183 ? -2.827 -13.401 1.897 1.00 88.50 183 GLU A N 1
ATOM 1476 C CA . GLU A 1 183 ? -4.207 -13.182 2.342 1.00 88.50 183 GLU A CA 1
ATOM 1477 C C . GLU A 1 183 ? -4.861 -14.456 2.901 1.00 88.50 183 GLU A C 1
ATOM 1479 O O . GLU A 1 183 ? -6.030 -14.427 3.294 1.00 88.50 183 GLU A O 1
ATOM 1484 N N . SER A 1 184 ? -4.115 -15.563 2.978 1.00 86.50 184 SER A N 1
ATOM 1485 C CA . SER A 1 184 ? -4.550 -16.802 3.624 1.00 86.50 184 SER A CA 1
ATOM 1486 C C . SER A 1 184 ? -4.224 -16.820 5.126 1.00 86.50 184 SER A C 1
ATOM 1488 O O . SER A 1 184 ? -3.251 -16.219 5.577 1.00 86.50 184 SER A O 1
ATOM 1490 N N . GLY A 1 185 ? -5.035 -17.531 5.916 1.00 88.31 185 GLY A N 1
ATOM 1491 C CA . GLY A 1 185 ? -4.798 -17.726 7.352 1.00 88.31 185 GLY A CA 1
ATOM 1492 C C . GLY A 1 185 ? -5.193 -16.541 8.243 1.00 88.31 185 GLY A C 1
ATOM 1493 O O . GLY A 1 185 ? -6.109 -15.779 7.924 1.00 88.31 185 GLY A O 1
ATOM 1494 N N . ASP A 1 186 ? -4.518 -16.420 9.390 1.00 89.12 186 ASP A N 1
ATOM 1495 C CA . ASP A 1 186 ? -4.810 -15.413 10.417 1.00 89.12 186 ASP A CA 1
ATOM 1496 C C . ASP A 1 186 ? -4.174 -14.061 10.072 1.00 89.12 186 ASP A C 1
ATOM 1498 O O . ASP A 1 186 ? -2.989 -13.805 10.298 1.00 89.12 186 ASP A O 1
ATOM 1502 N N . ARG A 1 187 ? -4.992 -13.161 9.528 1.00 90.25 187 ARG A N 1
ATOM 1503 C CA . ARG A 1 187 ? -4.565 -11.840 9.053 1.00 90.25 187 ARG A CA 1
ATOM 1504 C C . ARG A 1 187 ? -4.428 -10.863 10.221 1.00 90.25 187 ARG A C 1
ATOM 1506 O O . ARG A 1 187 ? -5.409 -10.271 10.655 1.00 90.25 187 ARG A O 1
ATOM 1513 N N . THR A 1 188 ? -3.216 -10.687 10.743 1.00 92.94 188 THR A N 1
ATOM 1514 C CA . THR A 1 188 ? -2.949 -9.869 11.948 1.00 92.94 188 THR A CA 1
ATOM 1515 C C . THR A 1 188 ? -2.320 -8.503 11.669 1.00 92.94 188 THR A C 1
ATOM 1517 O O . THR A 1 188 ? -2.269 -7.662 12.564 1.00 92.94 188 THR A O 1
ATOM 1520 N N . CYS A 1 189 ? -1.878 -8.248 10.438 1.00 92.19 189 CYS A N 1
ATOM 1521 C CA . CYS A 1 189 ? -1.220 -7.006 10.038 1.00 92.19 189 CYS A CA 1
ATOM 1522 C C . CYS A 1 189 ? -1.482 -6.671 8.561 1.00 92.19 189 CYS A C 1
ATOM 1524 O O . CYS A 1 189 ? -1.948 -7.512 7.791 1.00 92.19 189 CYS A O 1
ATOM 1526 N N . VAL A 1 190 ? -1.198 -5.424 8.173 1.00 93.44 190 VAL A N 1
ATOM 1527 C CA . VAL A 1 190 ? -1.354 -4.931 6.796 1.00 93.44 190 VAL A CA 1
ATOM 1528 C C . VAL A 1 190 ? 0.020 -4.635 6.211 1.00 93.44 190 VAL A C 1
ATOM 1530 O O . VAL A 1 190 ? 0.777 -3.853 6.779 1.00 93.44 190 VAL A O 1
ATOM 1533 N N . TYR A 1 191 ? 0.310 -5.236 5.059 1.00 93.25 191 TYR A N 1
ATOM 1534 C CA . TYR A 1 191 ? 1.524 -5.001 4.283 1.00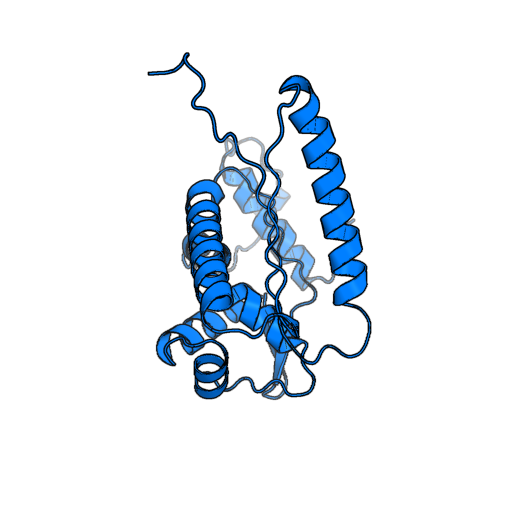 93.25 191 TYR A CA 1
ATOM 1535 C C . TYR A 1 191 ? 1.172 -4.345 2.948 1.00 93.25 191 TYR A C 1
ATOM 1537 O O . TYR A 1 191 ? 0.193 -4.720 2.305 1.00 93.25 191 TYR A O 1
ATOM 1545 N N . GLU A 1 192 ? 2.000 -3.399 2.505 1.00 92.56 192 GLU A N 1
ATOM 1546 C CA . GLU A 1 192 ? 1.996 -2.939 1.115 1.00 92.56 192 GLU A CA 1
ATOM 1547 C C . GLU A 1 192 ? 3.112 -3.678 0.372 1.00 92.56 192 GLU A C 1
ATOM 1549 O O . GLU A 1 192 ? 4.280 -3.614 0.758 1.00 92.56 192 GLU A O 1
ATOM 1554 N N . PHE A 1 193 ? 2.752 -4.375 -0.705 1.00 91.50 193 PHE A N 1
ATOM 1555 C CA . PHE A 1 193 ? 3.698 -5.064 -1.573 1.00 91.50 193 PHE A CA 1
ATOM 1556 C C . PHE A 1 193 ? 3.748 -4.386 -2.945 1.00 91.50 193 PHE A C 1
ATOM 1558 O O . PHE A 1 193 ? 2.718 -4.212 -3.598 1.00 91.50 193 PHE A O 1
ATOM 1565 N N . ALA A 1 194 ? 4.948 -4.021 -3.402 1.00 90.44 194 ALA A N 1
ATOM 1566 C CA . ALA A 1 194 ? 5.139 -3.312 -4.662 1.00 90.44 194 ALA A CA 1
ATOM 1567 C C . ALA A 1 194 ? 6.325 -3.863 -5.465 1.00 90.44 194 ALA A C 1
ATOM 1569 O O . ALA A 1 194 ? 7.407 -4.088 -4.932 1.00 90.44 194 ALA A O 1
ATOM 1570 N N . ILE A 1 195 ? 6.129 -4.012 -6.780 1.00 90.88 195 ILE A N 1
ATOM 1571 C CA . ILE A 1 195 ? 7.177 -4.360 -7.751 1.00 90.88 195 ILE A CA 1
ATOM 1572 C C . ILE A 1 195 ? 7.239 -3.263 -8.803 1.00 90.88 195 ILE A C 1
ATOM 1574 O O . ILE A 1 195 ? 6.221 -2.909 -9.400 1.00 90.88 195 ILE A O 1
ATOM 1578 N N . SER A 1 196 ? 8.446 -2.769 -9.071 1.00 90.56 196 SER A N 1
ATOM 1579 C CA . SER A 1 196 ? 8.690 -1.747 -10.087 1.00 90.56 196 SER A CA 1
ATOM 1580 C C . SER A 1 196 ? 9.610 -2.281 -11.184 1.00 90.56 196 SER A C 1
ATOM 1582 O O . SER A 1 196 ? 10.737 -2.681 -10.914 1.00 90.56 196 SER A O 1
ATOM 1584 N N . LEU A 1 197 ? 9.136 -2.253 -12.433 1.00 91.44 197 LEU A N 1
ATOM 1585 C CA . LEU A 1 197 ? 9.931 -2.517 -13.636 1.00 91.44 197 LEU A CA 1
ATOM 1586 C C . LEU A 1 197 ? 9.907 -1.263 -14.514 1.00 91.44 197 LEU A C 1
ATOM 1588 O O . LEU A 1 197 ? 8.862 -0.915 -15.068 1.00 91.44 197 LEU A O 1
ATOM 1592 N N . PHE A 1 198 ? 11.047 -0.584 -14.637 1.00 90.75 198 PHE A N 1
ATOM 1593 C CA . PHE A 1 198 ? 11.173 0.679 -15.365 1.00 90.75 198 PHE A CA 1
ATOM 1594 C C . PHE A 1 198 ? 12.489 0.745 -16.151 1.00 90.75 198 PHE A C 1
ATOM 1596 O O . PHE A 1 198 ? 13.480 0.130 -15.753 1.00 90.75 198 PHE A O 1
ATOM 1603 N N . PRO A 1 199 ? 12.526 1.479 -17.276 1.00 90.00 199 PRO A N 1
ATOM 1604 C CA . PRO A 1 199 ? 13.773 1.732 -17.980 1.00 90.00 199 PRO A CA 1
ATOM 1605 C C . PRO A 1 199 ? 14.666 2.671 -17.156 1.00 90.00 199 PRO A C 1
ATOM 1607 O O . PRO A 1 199 ? 14.230 3.738 -16.730 1.00 90.00 199 PRO A O 1
ATOM 1610 N N . VAL A 1 200 ? 15.929 2.287 -16.963 1.00 89.50 200 VAL A N 1
ATOM 1611 C CA . VAL A 1 200 ? 16.962 3.153 -16.355 1.00 89.50 200 VAL A CA 1
ATOM 1612 C C . VAL A 1 200 ? 17.655 4.012 -17.420 1.00 89.50 200 VAL A C 1
ATOM 1614 O O . VAL A 1 200 ? 18.081 5.134 -17.154 1.00 89.50 200 VAL A O 1
ATOM 1617 N N . LEU A 1 201 ? 17.727 3.511 -18.657 1.00 86.12 201 LEU A N 1
ATOM 1618 C CA . LEU A 1 201 ? 18.230 4.264 -19.800 1.00 86.12 201 LEU A CA 1
ATOM 1619 C C . LEU A 1 201 ? 17.093 5.063 -20.436 1.00 86.12 201 LEU A C 1
ATOM 1621 O O . LEU A 1 201 ? 16.040 4.517 -20.762 1.00 86.12 201 LEU A O 1
ATOM 1625 N N . LYS A 1 202 ? 17.325 6.360 -20.653 1.00 79.62 202 LYS A N 1
ATOM 1626 C CA . LYS A 1 202 ? 16.431 7.189 -21.465 1.00 79.62 202 LYS A CA 1
ATOM 1627 C C . LYS A 1 202 ? 16.517 6.706 -22.914 1.00 79.62 202 LYS A C 1
ATOM 1629 O O . LYS A 1 202 ? 17.619 6.635 -23.463 1.00 79.62 202 LYS A O 1
ATOM 1634 N N . ASN A 1 203 ? 15.381 6.391 -23.536 1.00 60.81 203 ASN A N 1
ATOM 1635 C CA . ASN A 1 203 ? 15.337 6.180 -24.982 1.00 60.81 203 ASN A CA 1
ATOM 1636 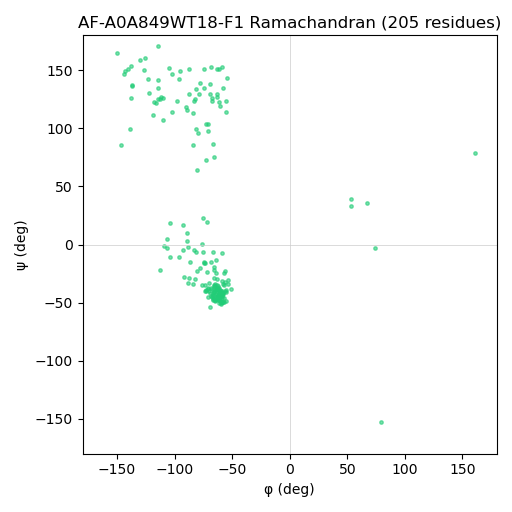C C . ASN A 1 203 ? 15.897 7.439 -25.658 1.00 60.81 203 ASN A C 1
ATOM 1638 O O . ASN A 1 203 ? 15.401 8.537 -25.428 1.00 60.81 203 ASN A O 1
ATOM 1642 N N . ARG A 1 204 ? 16.939 7.298 -26.484 1.00 53.75 204 ARG A N 1
ATOM 1643 C CA . ARG A 1 204 ? 17.560 8.413 -27.230 1.00 53.75 204 ARG A CA 1
ATOM 1644 C C . ARG A 1 204 ? 16.688 8.947 -28.385 1.00 53.75 204 ARG A C 1
ATOM 1646 O O . ARG A 1 204 ? 17.206 9.590 -29.287 1.00 53.75 204 ARG A O 1
ATOM 1653 N N . GLY A 1 205 ? 15.385 8.690 -28.377 1.00 54.81 205 GLY A N 1
ATOM 1654 C CA . GLY A 1 205 ? 14.459 9.119 -29.418 1.00 54.81 205 GLY A CA 1
ATOM 1655 C C . GLY A 1 205 ? 13.111 9.423 -28.797 1.00 54.81 205 GLY A C 1
ATOM 1656 O O . GLY A 1 205 ? 12.306 8.512 -28.681 1.00 54.81 205 GLY A O 1
ATOM 1657 N N . GLU A 1 206 ? 12.973 10.657 -28.314 1.00 44.69 206 GLU A N 1
ATOM 1658 C CA . GLU A 1 206 ? 11.753 11.424 -28.005 1.00 44.69 206 GLU A CA 1
ATOM 1659 C C . GLU A 1 206 ? 12.174 12.554 -27.043 1.00 44.69 206 GLU A C 1
ATOM 1661 O O . GLU A 1 206 ? 12.073 12.446 -25.819 1.00 44.69 206 GLU A O 1
ATOM 1666 N N . VAL A 1 207 ? 12.758 13.607 -27.628 1.00 38.31 207 VAL A N 1
ATOM 1667 C CA . VAL A 1 207 ? 12.751 14.982 -27.099 1.00 38.31 207 VAL A CA 1
ATOM 1668 C C . VAL A 1 207 ? 11.848 15.779 -28.023 1.00 38.31 207 VAL A C 1
ATOM 1670 O O . VAL A 1 207 ? 11.987 15.568 -29.250 1.00 38.31 207 VAL A O 1
#

Foldseek 3Di:
DPPDDPVVVVVVVVVVVVVCVVDDPPPDDPVVVPDDDPCPPPDPLLVLLLCCLQPQLLVVLQLLLVAPPRDLQLVVSCVVVVHDSVVSVVSLVSCVVNQQWDQDPNGIHGHPDDPDPPPCPSHPVSNVNNVVVVVVVLVVCVPPPDPVVDDDDDDDDDDDPVCVVVVVVVVVVVVVVVCVVQVDDNNHHDDDDDDDDDDPDDDPPDD